Protein AF-A0A7V7E004-F1 (afdb_monomer)

Mean predicted aligned error: 13.33 Å

Solvent-accessible surface area (backbone atoms only — not comparable to full-atom values): 11738 Å² total; per-residue (Å²): 109,66,67,60,56,48,24,49,74,71,74,55,59,67,42,62,44,82,39,52,41,82,40,89,99,55,73,49,26,60,65,50,49,38,54,48,33,74,76,43,78,74,42,31,36,34,41,35,36,60,94,80,76,77,63,69,71,62,51,38,74,69,39,67,60,48,95,44,54,47,79,46,57,57,91,68,59,73,67,56,59,53,51,49,52,50,54,43,33,53,49,38,51,51,53,51,53,51,50,52,52,49,56,52,49,53,52,51,51,52,54,51,50,52,53,50,49,56,52,49,53,52,50,53,52,53,51,51,53,51,53,52,52,51,54,52,49,53,55,49,51,54,52,52,50,53,53,49,55,53,51,52,52,51,51,52,51,50,53,53,50,53,51,50,54,53,51,54,51,50,53,51,52,52,52,50,52,49,46,40,60,72,57,47,43,56,52,52,54,52,51,71,74,40,93,71,54,76,74,58,50,60,59,49,55,61,68,77,75,115

Foldseek 3Di:
DVVQLVCVVVVNHALEEEFEQDDPPDDGRLVVLLVSCVNPVLHQYEYEYEPPDDDLVVSCVRHPDSVSYHYDYPPDDPVVVVVCCVVSSVVSVVVVVVVVVVVVVVVVCVVVVVVVVVVVVVVVVVVVVVVVVVVVVVVVVVVVVVVVVVVVVVVVVVVVVVVVVVVVVVVVVVVVVCCCVPPVVVVVVVVVPDPDDPVRVVVVVVVVPD

Secondary structure (DSSP, 8-state):
-HHHHHHHHTT---SEEEEES--TTS--HHHHHHHHHHH-SS-EEEEEE-TTS--HHHHHHHSS-GGGEEEEESS--HHHHHHHHHHHHHHHHHHHHHHHHHHHHHHHHHHHHHHHHHHHHHHHHHHHHHHHHHHHHHHHHHHHHHHHHHHHHHHHHHHHHHHHHHHHHHHHHHHHHHHIIIIIHHHHHHHHTS---HHHHHHHHHHS--

Sequence (210 aa):
MEAVKKSKADKNPFAVAFMDVMMPPGPDGILTAERIRAIDPNVEIVIITAYSDVDPRDIAKRVHPAHKLLYIRKPFHPLEIYQFAIALGSKWIMENQLRQSHEQLEKRVEERTAELRETNERLRIEITERIQAEAALLAREEELKRTNDDLEETNSTLRVLLKKFQEEKKEIEERILTNVKESVQPLIDRLKNSRLTADQRDQFLFLETS

Radius of gyration: 59.16 Å; Cα contacts (8 Å, |Δi|>4): 126; chains: 1; bounding box: 83×36×164 Å

Structure (mmCIF, N/CA/C/O backbone):
data_AF-A0A7V7E004-F1
#
_entry.id   AF-A0A7V7E004-F1
#
loop_
_atom_site.group_PDB
_atom_site.id
_atom_site.type_symbol
_atom_site.label_atom_id
_atom_site.label_alt_id
_atom_site.label_comp_id
_atom_site.label_asym_id
_atom_site.label_entity_id
_atom_site.label_seq_id
_atom_site.pdbx_PDB_ins_code
_atom_site.Cartn_x
_atom_site.Cartn_y
_atom_site.Cartn_z
_atom_site.occupancy
_atom_site.B_iso_or_equiv
_atom_site.auth_seq_id
_atom_site.auth_comp_id
_atom_site.auth_asym_id
_atom_site.auth_atom_id
_atom_site.pdbx_PDB_model_num
ATOM 1 N N . MET A 1 1 ? 24.760 -8.056 -26.079 1.00 75.88 1 MET A N 1
ATOM 2 C CA . MET A 1 1 ? 23.690 -8.641 -25.230 1.00 75.88 1 MET A CA 1
ATOM 3 C C . MET A 1 1 ? 24.150 -8.919 -23.808 1.00 75.88 1 MET A C 1
ATOM 5 O O . MET A 1 1 ? 23.412 -8.594 -22.889 1.00 75.88 1 MET A O 1
ATOM 9 N N . GLU A 1 2 ? 25.343 -9.486 -23.603 1.00 82.06 2 GLU A N 1
ATOM 10 C CA . GLU A 1 2 ? 25.880 -9.733 -22.253 1.00 82.06 2 GLU A CA 1
ATOM 11 C C . GLU A 1 2 ? 25.956 -8.469 -21.398 1.00 82.06 2 GLU A C 1
ATOM 13 O O . GLU A 1 2 ? 25.558 -8.507 -20.240 1.00 82.06 2 GLU A O 1
ATOM 18 N N . ALA A 1 3 ? 26.341 -7.333 -21.990 1.00 84.38 3 ALA A N 1
ATOM 19 C CA . ALA A 1 3 ? 26.341 -6.046 -21.300 1.00 84.38 3 ALA A CA 1
ATOM 20 C C . ALA A 1 3 ? 24.968 -5.691 -20.700 1.00 84.38 3 ALA A C 1
ATOM 22 O O . ALA A 1 3 ? 24.909 -5.309 -19.541 1.00 84.38 3 ALA A O 1
ATOM 23 N N . VAL A 1 4 ? 23.868 -5.875 -21.446 1.00 87.50 4 VAL A N 1
ATOM 24 C CA . VAL A 1 4 ? 22.499 -5.575 -20.971 1.00 87.50 4 VAL A CA 1
ATOM 25 C C . VAL A 1 4 ? 22.058 -6.553 -19.878 1.00 87.50 4 VAL A C 1
ATOM 27 O O . VAL A 1 4 ? 21.428 -6.163 -18.899 1.00 87.50 4 VAL A O 1
ATOM 30 N N . LYS A 1 5 ? 22.410 -7.839 -20.011 1.00 87.75 5 LYS A N 1
ATOM 31 C CA . LYS A 1 5 ? 22.123 -8.830 -18.962 1.00 87.75 5 LYS A CA 1
ATOM 32 C C . LYS A 1 5 ? 22.857 -8.484 -17.669 1.00 87.75 5 LYS A C 1
ATOM 34 O O . LYS A 1 5 ? 22.247 -8.492 -16.604 1.00 87.75 5 LYS A O 1
ATOM 39 N N . LYS A 1 6 ? 24.145 -8.155 -17.780 1.00 90.31 6 LYS A N 1
ATOM 40 C CA . LYS A 1 6 ? 24.994 -7.777 -16.652 1.00 90.31 6 LYS A CA 1
ATOM 41 C C . LYS A 1 6 ? 24.502 -6.489 -15.995 1.00 90.31 6 LYS A C 1
ATOM 43 O O . LYS A 1 6 ? 24.290 -6.473 -14.794 1.00 90.31 6 LYS A O 1
ATOM 48 N N . SER A 1 7 ? 24.215 -5.454 -16.782 1.00 90.44 7 SER A N 1
ATOM 49 C CA . SER A 1 7 ? 23.728 -4.167 -16.274 1.00 90.44 7 SER A CA 1
ATOM 50 C C . SER A 1 7 ? 22.417 -4.319 -15.493 1.00 90.44 7 SER A C 1
ATOM 52 O O . SER A 1 7 ? 22.239 -3.710 -14.441 1.00 90.44 7 SER A O 1
ATOM 54 N N . LYS A 1 8 ? 21.508 -5.184 -15.964 1.00 87.50 8 LYS A N 1
ATOM 55 C CA . LYS A 1 8 ? 20.260 -5.495 -15.260 1.00 87.50 8 LYS A CA 1
ATOM 56 C C . LYS A 1 8 ? 20.503 -6.271 -13.961 1.00 87.50 8 LYS A C 1
ATOM 58 O O . LYS A 1 8 ? 19.868 -5.965 -12.955 1.00 87.50 8 LYS A O 1
ATOM 63 N N . ALA A 1 9 ? 21.412 -7.248 -13.975 1.00 88.69 9 ALA A N 1
ATOM 64 C CA . ALA A 1 9 ? 21.787 -8.005 -12.779 1.00 88.69 9 ALA A CA 1
ATOM 65 C C . ALA A 1 9 ? 22.429 -7.102 -11.710 1.00 88.69 9 ALA A C 1
ATOM 67 O O . ALA A 1 9 ? 22.071 -7.182 -10.538 1.00 88.69 9 ALA A O 1
ATOM 68 N N . ASP A 1 10 ? 23.279 -6.170 -12.140 1.00 92.25 10 ASP A N 1
ATOM 69 C CA . ASP A 1 10 ? 23.982 -5.211 -11.284 1.00 92.25 10 ASP A CA 1
ATOM 70 C C . ASP A 1 10 ? 23.081 -4.043 -10.820 1.00 92.25 10 ASP A C 1
ATOM 72 O O . ASP A 1 10 ? 23.560 -3.091 -10.207 1.00 92.25 10 ASP A O 1
ATOM 76 N N . LYS A 1 11 ? 21.768 -4.086 -11.112 1.00 87.62 11 LYS A N 1
ATOM 77 C CA . LYS A 1 11 ? 20.786 -3.013 -10.845 1.00 87.62 11 LYS A CA 1
ATOM 78 C C . LYS A 1 11 ? 21.182 -1.642 -11.410 1.00 87.62 11 LYS A C 1
ATOM 80 O O . LYS A 1 11 ? 20.733 -0.611 -10.916 1.00 87.62 11 LYS A O 1
ATOM 85 N N . ASN A 1 12 ? 21.967 -1.632 -12.481 1.00 90.25 12 ASN A N 1
ATOM 86 C CA . ASN A 1 12 ? 22.363 -0.434 -13.208 1.00 90.25 12 ASN A CA 1
ATOM 87 C C . ASN A 1 12 ? 22.010 -0.576 -14.700 1.00 90.25 12 ASN A C 1
ATOM 89 O O . ASN A 1 12 ? 22.908 -0.659 -15.538 1.00 90.25 12 ASN A O 1
ATOM 93 N N . PRO A 1 13 ? 20.716 -0.712 -15.045 1.00 92.00 13 PRO A N 1
ATOM 94 C CA . PRO A 1 13 ? 20.276 -0.923 -16.422 1.00 92.00 13 PRO A CA 1
ATOM 95 C C . PRO A 1 13 ? 20.598 0.275 -17.324 1.00 92.00 13 PRO A C 1
ATOM 97 O O . PRO A 1 13 ? 20.672 1.419 -16.879 1.00 92.00 13 PRO A O 1
ATOM 100 N N . PHE A 1 14 ? 20.751 0.013 -18.622 1.00 94.00 14 PHE A N 1
ATOM 101 C CA . PHE A 1 14 ? 20.941 1.079 -19.601 1.00 94.00 14 PHE A CA 1
ATOM 102 C C . PHE A 1 14 ? 19.634 1.840 -19.830 1.00 94.00 14 PHE A C 1
ATOM 104 O O . PHE A 1 14 ? 18.596 1.238 -20.096 1.00 94.00 14 PHE A O 1
ATOM 111 N N . ALA A 1 15 ? 19.707 3.171 -19.797 1.00 95.19 15 ALA A N 1
ATOM 112 C CA . ALA A 1 15 ? 18.559 4.023 -20.089 1.00 95.19 15 ALA A CA 1
ATOM 113 C C . ALA A 1 15 ? 18.209 4.038 -21.587 1.00 95.19 15 ALA A C 1
ATOM 115 O O . ALA A 1 15 ? 17.039 3.946 -21.954 1.00 95.19 15 ALA A O 1
ATOM 116 N N . VAL A 1 16 ? 19.228 4.129 -22.452 1.00 96.31 16 VAL A N 1
ATOM 117 C CA . VAL A 1 16 ? 19.073 4.291 -23.906 1.00 96.31 16 VAL A CA 1
ATOM 118 C C . VAL A 1 16 ? 20.078 3.414 -24.654 1.00 96.31 16 VAL A C 1
ATOM 120 O O . VAL A 1 16 ? 21.242 3.336 -24.260 1.00 96.31 16 VAL A O 1
ATOM 123 N N . ALA A 1 17 ? 19.652 2.791 -25.752 1.00 94.81 17 ALA A N 1
ATOM 124 C CA . ALA A 1 17 ? 20.496 2.023 -26.663 1.00 94.81 17 ALA A CA 1
ATOM 125 C C . ALA A 1 17 ? 20.371 2.553 -28.099 1.00 94.81 17 ALA A C 1
ATOM 127 O O . ALA A 1 17 ? 19.288 2.537 -28.679 1.00 94.81 17 ALA A O 1
ATOM 128 N N . PHE A 1 18 ? 21.489 2.985 -28.683 1.00 93.44 18 PHE A N 1
ATOM 129 C CA . PHE A 1 18 ? 21.581 3.362 -30.095 1.00 93.44 18 PHE A CA 1
ATOM 130 C C . PHE A 1 18 ? 22.068 2.169 -30.912 1.00 93.44 18 PHE A C 1
ATOM 132 O O . PHE A 1 18 ? 23.064 1.540 -30.552 1.00 93.44 18 PHE A O 1
ATOM 139 N N . MET A 1 19 ? 21.363 1.842 -31.991 1.00 89.44 19 MET A N 1
ATOM 140 C CA . MET A 1 19 ? 21.570 0.597 -32.723 1.00 89.44 19 MET A CA 1
ATOM 141 C C . MET A 1 19 ? 21.493 0.806 -34.226 1.00 89.44 19 MET A C 1
ATOM 143 O O . MET A 1 19 ? 20.482 1.276 -34.728 1.00 89.44 19 MET A O 1
ATOM 147 N N . ASP A 1 20 ? 22.532 0.412 -34.951 1.00 88.56 20 ASP A N 1
ATOM 148 C CA . ASP A 1 20 ? 22.525 0.400 -36.415 1.00 88.56 20 ASP A CA 1
ATOM 149 C C . ASP A 1 20 ? 21.719 -0.791 -36.952 1.00 88.56 20 ASP A C 1
ATOM 151 O O . ASP A 1 20 ? 21.810 -1.880 -36.386 1.00 88.56 20 ASP A O 1
ATOM 155 N N . VAL A 1 21 ? 20.950 -0.610 -38.032 1.00 81.50 21 VAL A N 1
ATOM 156 C CA . VAL A 1 21 ? 20.178 -1.706 -38.656 1.00 81.50 21 VAL A CA 1
ATOM 157 C C . VAL A 1 21 ? 21.101 -2.713 -39.335 1.00 81.50 21 VAL A C 1
ATOM 159 O O . VAL A 1 21 ? 20.988 -3.912 -39.088 1.00 81.50 21 VAL A O 1
ATOM 162 N N . MET A 1 22 ? 22.037 -2.242 -40.162 1.00 76.38 22 MET A N 1
ATOM 163 C CA . MET A 1 22 ? 22.977 -3.111 -40.870 1.00 76.38 22 MET A CA 1
ATOM 164 C C . MET A 1 22 ? 24.347 -3.097 -40.195 1.00 76.38 22 MET A C 1
ATOM 166 O O . MET A 1 22 ? 25.058 -2.098 -40.238 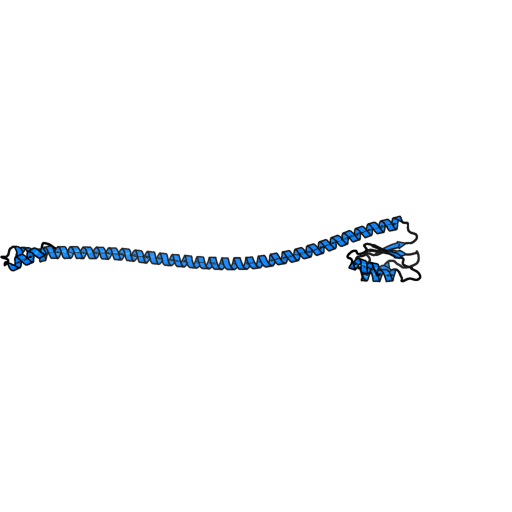1.00 76.38 22 MET A O 1
ATOM 170 N N . MET A 1 23 ? 24.748 -4.237 -39.629 1.00 73.31 23 MET A N 1
ATOM 171 C CA . MET A 1 23 ? 26.082 -4.450 -39.060 1.00 73.31 23 MET A CA 1
ATOM 172 C C . MET A 1 23 ? 26.763 -5.647 -39.746 1.00 73.31 23 MET A C 1
ATOM 174 O O . MET A 1 23 ? 26.595 -6.760 -39.268 1.00 73.31 23 MET A O 1
ATOM 178 N N . PRO A 1 24 ? 27.512 -5.498 -40.856 1.00 63.12 24 PRO A N 1
ATOM 179 C CA . PRO A 1 24 ? 28.293 -6.599 -41.442 1.00 63.12 24 PRO A CA 1
ATOM 180 C C . PRO A 1 24 ? 29.667 -6.764 -40.748 1.00 63.12 24 PRO A C 1
ATOM 182 O O . PRO A 1 24 ? 30.310 -5.743 -40.501 1.00 63.12 24 PRO A O 1
ATOM 185 N N . PRO A 1 25 ? 30.196 -7.985 -40.487 1.00 59.19 25 PRO A N 1
ATOM 186 C CA . PRO A 1 25 ? 29.582 -9.315 -40.523 1.00 59.19 25 PRO A CA 1
ATOM 187 C C . PRO A 1 25 ? 28.983 -9.644 -39.143 1.00 59.19 25 PRO A C 1
ATOM 189 O O . PRO A 1 25 ? 29.610 -10.274 -38.295 1.00 59.19 25 PRO A O 1
ATOM 192 N N . GLY A 1 26 ? 27.782 -9.158 -38.872 1.00 60.66 26 GLY A N 1
ATOM 193 C CA . GLY A 1 26 ? 27.177 -9.180 -37.547 1.00 60.66 26 GLY A CA 1
ATOM 194 C C . GLY A 1 26 ? 25.662 -9.375 -37.602 1.00 60.66 26 GLY A C 1
ATOM 195 O O . GLY A 1 26 ? 25.058 -9.367 -38.676 1.00 60.66 26 GLY A O 1
ATOM 196 N N . PRO A 1 27 ? 25.039 -9.627 -36.439 1.00 61.91 27 PRO A N 1
ATOM 197 C CA . PRO A 1 27 ? 23.600 -9.822 -36.344 1.00 61.91 27 PRO A CA 1
ATOM 198 C C . PRO A 1 27 ? 22.846 -8.543 -36.723 1.00 61.91 27 PRO A C 1
ATOM 200 O O . PRO A 1 27 ? 23.271 -7.444 -36.383 1.00 61.91 27 PRO A O 1
ATOM 203 N N . ASP A 1 28 ? 21.695 -8.707 -37.374 1.00 81.88 28 ASP A N 1
ATOM 204 C CA . ASP A 1 28 ? 20.760 -7.624 -37.696 1.00 81.88 28 ASP A CA 1
ATOM 205 C C . ASP A 1 28 ? 20.431 -6.790 -36.438 1.00 81.88 28 ASP A C 1
ATOM 207 O O . ASP A 1 28 ? 20.136 -7.331 -35.358 1.00 81.88 28 ASP A O 1
ATOM 211 N N . GLY A 1 29 ? 20.502 -5.463 -36.567 1.00 83.56 29 GLY A N 1
ATOM 212 C CA . GLY A 1 29 ? 20.178 -4.522 -35.500 1.00 83.56 29 GLY A CA 1
ATOM 213 C C . GLY A 1 29 ? 18.760 -4.699 -34.971 1.00 83.56 29 GLY A C 1
ATOM 214 O O . GLY A 1 29 ? 18.535 -4.588 -33.765 1.00 83.56 29 GLY A O 1
ATOM 215 N N . ILE A 1 30 ? 17.814 -5.077 -35.835 1.00 86.56 30 ILE A N 1
ATOM 216 C CA . ILE A 1 30 ? 16.418 -5.306 -35.443 1.00 86.56 30 ILE A CA 1
ATOM 217 C C . ILE A 1 30 ? 16.308 -6.548 -34.553 1.00 86.56 30 ILE A C 1
ATOM 219 O O . ILE A 1 30 ? 15.739 -6.479 -33.464 1.00 86.56 30 ILE A O 1
ATOM 223 N N . LEU A 1 31 ? 16.921 -7.666 -34.957 1.00 88.06 31 LEU A N 1
ATOM 224 C CA . LEU A 1 31 ? 16.962 -8.889 -34.144 1.00 88.06 31 LEU A CA 1
ATOM 225 C C . LEU A 1 31 ? 17.645 -8.641 -32.792 1.00 88.06 31 LEU A C 1
ATOM 227 O O . LEU A 1 31 ? 17.257 -9.187 -31.757 1.00 88.06 31 LEU A O 1
ATOM 231 N N . THR A 1 32 ? 18.683 -7.809 -32.788 1.00 90.12 32 THR A N 1
ATOM 232 C CA . THR A 1 32 ? 19.376 -7.447 -31.553 1.00 90.12 32 THR A CA 1
ATOM 233 C C . THR A 1 32 ? 18.472 -6.604 -30.645 1.00 90.12 32 THR A C 1
ATOM 235 O O . THR A 1 32 ? 18.447 -6.851 -29.439 1.00 90.12 32 THR A O 1
ATOM 238 N N . ALA A 1 33 ? 17.684 -5.679 -31.201 1.00 91.12 33 ALA A N 1
ATOM 239 C CA . ALA A 1 33 ? 16.726 -4.868 -30.453 1.00 91.12 33 ALA A CA 1
ATOM 240 C C . ALA A 1 33 ? 15.608 -5.724 -29.834 1.00 91.12 33 ALA A C 1
ATOM 242 O O . ALA A 1 33 ? 15.285 -5.543 -28.660 1.00 91.12 33 ALA A O 1
ATOM 243 N N . GLU A 1 34 ? 15.083 -6.711 -30.571 1.00 92.00 34 GLU A N 1
ATOM 244 C CA . GLU A 1 34 ? 14.116 -7.692 -30.049 1.00 92.00 34 GLU A CA 1
ATOM 245 C C . GLU A 1 34 ? 14.674 -8.430 -28.825 1.00 92.00 34 GLU A C 1
ATOM 247 O O . GLU A 1 34 ? 14.027 -8.524 -27.780 1.00 92.00 34 GLU A O 1
ATOM 252 N N . ARG A 1 35 ? 15.914 -8.921 -28.920 1.00 92.06 35 ARG A N 1
ATOM 253 C CA . ARG A 1 35 ? 16.545 -9.667 -27.825 1.00 92.06 35 ARG A CA 1
ATOM 254 C C . ARG A 1 35 ? 16.864 -8.785 -26.622 1.00 92.06 35 ARG A C 1
ATOM 256 O O . ARG A 1 35 ? 16.693 -9.229 -25.489 1.00 92.06 35 ARG A O 1
ATOM 263 N N . ILE A 1 36 ? 17.328 -7.554 -26.847 1.00 93.06 36 ILE A N 1
ATOM 264 C CA . ILE A 1 36 ? 17.553 -6.578 -25.773 1.00 93.06 36 ILE A CA 1
ATOM 265 C C . ILE A 1 36 ? 16.241 -6.313 -25.039 1.00 93.06 36 ILE A C 1
ATOM 267 O O . ILE A 1 36 ? 16.225 -6.382 -23.816 1.00 93.06 36 ILE A O 1
ATOM 271 N N . ARG A 1 37 ? 15.144 -6.106 -25.770 1.00 91.88 37 ARG A N 1
ATOM 272 C CA . ARG A 1 37 ? 13.820 -5.858 -25.197 1.00 91.88 37 ARG A CA 1
ATOM 273 C C . ARG A 1 37 ? 13.289 -7.031 -24.373 1.00 91.88 37 ARG A C 1
ATOM 275 O O . ARG A 1 37 ? 12.692 -6.818 -23.323 1.00 91.88 37 ARG A O 1
ATOM 282 N N . ALA A 1 38 ? 13.531 -8.263 -24.820 1.00 92.38 38 ALA A N 1
ATOM 283 C CA . ALA A 1 38 ? 13.169 -9.460 -24.062 1.00 92.38 38 ALA A CA 1
ATOM 284 C C . ALA A 1 38 ? 13.930 -9.561 -22.725 1.00 92.38 38 ALA A C 1
ATOM 286 O O . ALA A 1 38 ? 13.414 -10.102 -21.749 1.00 92.38 38 ALA A O 1
ATOM 287 N N . ILE A 1 39 ? 15.157 -9.034 -22.668 1.00 92.69 39 ILE A N 1
ATOM 288 C CA . ILE A 1 39 ? 15.965 -8.986 -21.444 1.00 92.69 39 ILE A CA 1
ATOM 289 C C . ILE A 1 39 ? 15.544 -7.803 -20.570 1.00 92.69 39 ILE A C 1
ATOM 291 O O . ILE A 1 39 ? 15.336 -7.973 -19.369 1.00 92.69 39 ILE A O 1
ATOM 295 N N . ASP A 1 40 ? 15.431 -6.612 -21.146 1.00 93.25 40 ASP A N 1
ATOM 296 C CA . ASP A 1 40 ? 15.052 -5.378 -20.470 1.00 93.25 40 ASP A CA 1
ATOM 297 C C . ASP A 1 40 ? 13.895 -4.696 -21.219 1.00 93.25 40 ASP A C 1
ATOM 299 O O . ASP A 1 40 ? 14.108 -4.068 -22.259 1.00 93.25 40 ASP A O 1
ATOM 303 N N . PRO A 1 41 ? 12.657 -4.781 -20.700 1.00 92.19 41 PRO A N 1
ATOM 304 C CA . PRO A 1 41 ? 11.509 -4.167 -21.349 1.00 92.19 41 PRO A CA 1
ATOM 305 C C . PRO A 1 41 ? 11.518 -2.635 -21.266 1.00 92.19 41 PRO A C 1
ATOM 307 O O . PRO A 1 41 ? 10.757 -1.999 -21.994 1.00 92.19 41 PRO A O 1
ATOM 310 N N . ASN A 1 42 ? 12.358 -2.021 -20.426 1.00 93.38 42 ASN A N 1
ATOM 311 C CA . ASN A 1 42 ? 12.269 -0.597 -20.104 1.00 93.38 42 ASN A CA 1
ATOM 312 C C . ASN A 1 42 ? 13.239 0.296 -20.881 1.00 93.38 42 ASN A C 1
ATOM 314 O O . ASN A 1 42 ? 12.961 1.490 -20.982 1.00 93.38 42 ASN A O 1
ATOM 318 N N . VAL A 1 43 ? 14.323 -0.250 -21.439 1.00 94.62 43 VAL A N 1
ATOM 319 C CA . VAL A 1 43 ? 15.338 0.524 -22.180 1.00 94.62 43 VAL A CA 1
ATOM 320 C C . VAL A 1 43 ? 14.733 1.274 -23.375 1.00 94.62 43 VAL A C 1
ATOM 322 O O . VAL A 1 43 ? 13.934 0.725 -24.132 1.00 94.62 43 VAL A O 1
ATOM 325 N N . GLU A 1 44 ? 15.092 2.534 -23.583 1.00 96.56 44 GLU A N 1
ATOM 326 C CA . GLU A 1 44 ? 14.705 3.258 -24.798 1.00 96.56 44 GLU A CA 1
ATOM 327 C C . GLU A 1 44 ? 15.624 2.831 -25.951 1.00 96.56 44 GLU A C 1
ATOM 329 O O . GLU A 1 44 ? 16.844 2.814 -25.800 1.00 96.56 44 GLU A O 1
ATOM 334 N N . ILE A 1 45 ? 15.064 2.455 -27.102 1.00 95.56 45 ILE A N 1
ATOM 335 C CA . ILE A 1 45 ? 15.861 1.994 -28.248 1.00 95.56 45 ILE A CA 1
ATOM 336 C C . ILE A 1 45 ? 15.753 3.012 -29.378 1.00 95.56 45 ILE A C 1
ATOM 338 O O . ILE A 1 45 ? 14.658 3.411 -29.771 1.00 95.56 45 ILE A O 1
ATOM 342 N N . VAL A 1 46 ? 16.903 3.398 -29.921 1.00 94.50 46 VAL A N 1
ATOM 343 C CA . VAL A 1 46 ? 17.017 4.254 -31.097 1.00 94.50 46 VAL A CA 1
ATOM 344 C C . VAL A 1 46 ? 17.642 3.455 -32.227 1.00 94.50 46 VAL A C 1
ATOM 346 O O . VAL A 1 46 ? 18.806 3.063 -32.151 1.00 94.50 46 VAL A O 1
ATOM 349 N N . ILE A 1 47 ? 16.869 3.225 -33.280 1.00 91.75 47 ILE A N 1
ATOM 350 C CA . ILE A 1 47 ? 17.317 2.527 -34.479 1.00 91.75 47 ILE A CA 1
ATOM 351 C C . ILE A 1 47 ? 17.890 3.541 -35.469 1.00 91.75 47 ILE A C 1
ATOM 353 O O . ILE A 1 47 ? 17.236 4.511 -35.843 1.00 91.75 47 ILE A O 1
ATOM 357 N N . ILE A 1 48 ? 19.110 3.300 -35.920 1.00 90.19 48 ILE A N 1
ATOM 358 C CA . ILE A 1 48 ? 19.825 4.111 -36.893 1.00 90.19 48 ILE A CA 1
ATOM 359 C C . ILE A 1 48 ? 19.762 3.379 -38.239 1.00 90.19 48 ILE A C 1
ATOM 361 O O . ILE A 1 48 ? 20.276 2.269 -38.360 1.00 90.19 48 ILE A O 1
ATOM 365 N N . THR A 1 49 ? 19.128 3.979 -39.248 1.00 86.19 49 THR A N 1
ATOM 366 C CA . THR A 1 49 ? 18.895 3.356 -40.569 1.00 86.19 49 THR A CA 1
ATOM 367 C C . THR A 1 49 ? 19.573 4.143 -41.694 1.00 86.19 49 THR A C 1
ATOM 369 O O . THR A 1 49 ? 19.739 5.363 -41.585 1.00 86.19 49 THR A O 1
ATOM 372 N N . ALA A 1 50 ? 19.919 3.493 -42.812 1.00 82.00 50 ALA A N 1
ATOM 373 C CA . ALA A 1 50 ? 20.174 4.203 -44.068 1.00 82.00 50 ALA A CA 1
ATOM 374 C C . ALA A 1 50 ? 18.854 4.463 -44.827 1.00 82.00 50 ALA A C 1
ATOM 376 O O . ALA A 1 50 ? 17.764 4.136 -44.347 1.00 82.00 50 ALA A O 1
ATOM 377 N N . TYR A 1 51 ? 18.941 5.109 -45.995 1.00 57.03 51 TYR A N 1
ATOM 378 C CA . TYR A 1 51 ? 17.787 5.601 -46.766 1.00 57.03 51 TYR A CA 1
ATOM 379 C C . TYR A 1 51 ? 16.877 4.481 -47.321 1.00 57.03 51 TYR A C 1
ATOM 381 O O . TYR A 1 51 ? 15.738 4.751 -47.689 1.00 57.03 51 TYR A O 1
ATOM 389 N N . SER A 1 52 ? 17.356 3.234 -47.367 1.00 62.56 52 SER A N 1
ATOM 390 C CA . SER A 1 52 ? 16.754 2.125 -48.123 1.00 62.56 52 SER A CA 1
ATOM 391 C C . SER A 1 52 ? 16.237 0.946 -47.295 1.00 62.56 52 SER A C 1
ATOM 393 O O . SER A 1 52 ? 15.689 0.015 -47.879 1.00 62.56 52 SER A O 1
ATOM 395 N N . ASP A 1 53 ? 16.426 0.931 -45.973 1.00 64.94 53 ASP A N 1
ATOM 396 C CA . ASP A 1 53 ? 16.582 -0.373 -45.316 1.00 64.94 53 ASP A CA 1
ATOM 397 C C . ASP A 1 53 ? 15.275 -1.003 -44.809 1.00 64.94 53 ASP A C 1
ATOM 399 O O . ASP A 1 53 ? 15.055 -2.172 -45.103 1.00 64.94 53 ASP A O 1
ATOM 403 N N . VAL A 1 54 ? 14.387 -0.296 -44.087 1.00 70.62 54 VAL A N 1
ATOM 404 C CA . VAL A 1 54 ? 13.119 -0.867 -43.561 1.00 70.62 54 VAL A CA 1
ATOM 405 C C . VAL A 1 54 ? 12.114 0.242 -43.183 1.00 70.62 54 VAL A C 1
ATOM 407 O O . VAL A 1 54 ? 12.518 1.310 -42.718 1.00 70.62 54 VAL A O 1
ATOM 410 N N . ASP A 1 55 ? 10.802 -0.004 -43.322 1.00 82.25 55 ASP A N 1
ATOM 411 C CA . ASP A 1 55 ? 9.747 0.876 -42.787 1.00 82.25 55 ASP A CA 1
ATOM 412 C C . ASP A 1 55 ? 9.698 0.799 -41.239 1.00 82.25 55 ASP A C 1
ATOM 414 O O . ASP A 1 55 ? 9.511 -0.290 -40.682 1.00 82.25 55 ASP A O 1
ATOM 418 N N . PRO A 1 56 ? 9.802 1.931 -40.511 1.00 82.06 56 PRO A N 1
ATOM 419 C CA . PRO A 1 56 ? 9.658 1.983 -39.052 1.00 82.06 56 PRO A CA 1
ATOM 420 C C . PRO A 1 56 ? 8.410 1.276 -38.502 1.00 82.06 56 PRO A C 1
ATOM 422 O O . PRO A 1 56 ? 8.424 0.746 -37.390 1.00 82.06 56 PRO A O 1
ATOM 425 N N . ARG A 1 57 ? 7.315 1.237 -39.268 1.00 84.62 57 ARG A N 1
ATOM 426 C CA . ARG A 1 57 ? 6.075 0.560 -38.867 1.00 84.62 57 ARG A CA 1
ATOM 427 C C . ARG A 1 57 ? 6.244 -0.950 -38.773 1.00 84.62 57 ARG A C 1
ATOM 429 O O . ARG A 1 57 ? 5.626 -1.568 -37.911 1.00 84.62 57 ARG A O 1
ATOM 436 N N . ASP A 1 58 ? 7.077 -1.546 -39.619 1.00 85.56 58 ASP A N 1
ATOM 437 C CA . ASP A 1 58 ? 7.317 -2.989 -39.600 1.00 85.56 58 ASP A CA 1
ATOM 438 C C . ASP A 1 58 ? 8.262 -3.387 -38.468 1.00 85.56 58 ASP A C 1
ATOM 440 O O . ASP A 1 58 ? 8.057 -4.415 -37.821 1.00 85.56 58 ASP A O 1
ATOM 444 N N . ILE A 1 59 ? 9.226 -2.526 -38.139 1.00 84.88 59 ILE A N 1
ATOM 445 C CA . ILE A 1 59 ? 10.081 -2.713 -36.962 1.00 84.88 59 ILE A CA 1
ATOM 446 C C . ILE A 1 59 ? 9.249 -2.590 -35.677 1.00 84.88 59 ILE A C 1
ATOM 448 O O . ILE A 1 59 ? 9.365 -3.431 -34.788 1.00 84.88 59 ILE A O 1
ATOM 452 N N . ALA A 1 60 ? 8.349 -1.606 -35.589 1.00 88.31 60 ALA A N 1
ATOM 453 C CA . ALA A 1 60 ? 7.507 -1.392 -34.410 1.00 88.31 60 ALA A CA 1
ATOM 454 C C . ALA A 1 60 ? 6.537 -2.552 -34.109 1.00 88.31 60 ALA A C 1
ATOM 456 O O . ALA A 1 60 ? 6.146 -2.719 -32.954 1.00 88.31 60 ALA A O 1
ATOM 457 N N . LYS A 1 61 ? 6.158 -3.357 -35.115 1.00 89.12 61 LYS A N 1
ATOM 458 C CA . LYS A 1 61 ? 5.371 -4.597 -34.928 1.00 89.12 61 LYS A CA 1
ATOM 459 C C . LYS A 1 61 ? 6.188 -5.723 -34.295 1.00 89.12 61 LYS A C 1
ATOM 461 O O . LYS A 1 61 ? 5.626 -6.606 -33.661 1.00 89.12 61 LYS A O 1
ATOM 466 N N . ARG A 1 62 ? 7.502 -5.716 -34.510 1.00 88.94 62 ARG A N 1
ATOM 467 C CA . ARG A 1 62 ? 8.425 -6.750 -34.033 1.00 88.94 62 ARG A CA 1
ATOM 468 C C . ARG A 1 62 ? 9.016 -6.403 -32.669 1.00 88.94 62 ARG A C 1
ATOM 470 O O . ARG A 1 62 ? 9.125 -7.258 -31.797 1.00 88.94 62 ARG A O 1
ATOM 477 N N . VAL A 1 63 ? 9.362 -5.132 -32.470 1.00 90.44 63 VAL A N 1
ATOM 478 C CA . VAL A 1 63 ? 9.967 -4.615 -31.239 1.00 90.44 63 VAL A CA 1
ATOM 479 C C . VAL A 1 63 ? 8.944 -3.762 -30.490 1.00 90.44 63 VAL A C 1
ATOM 481 O O . VAL A 1 63 ? 8.754 -2.582 -30.780 1.00 90.44 63 VAL A O 1
ATOM 484 N N . HIS A 1 64 ? 8.289 -4.361 -29.497 1.00 89.19 64 HIS A N 1
ATOM 485 C CA . HIS A 1 64 ? 7.328 -3.678 -28.630 1.00 89.19 64 HIS A CA 1
ATOM 486 C C . HIS A 1 64 ? 7.936 -3.236 -27.289 1.00 89.19 64 HIS A C 1
ATOM 488 O O . HIS A 1 64 ? 8.818 -3.911 -26.773 1.00 89.19 64 HIS A O 1
ATOM 494 N N . PRO A 1 65 ? 7.447 -2.145 -26.677 1.00 91.69 65 PRO A N 1
ATOM 495 C CA . PRO A 1 65 ? 6.362 -1.301 -27.166 1.00 91.69 65 PRO A CA 1
ATOM 496 C C . PRO A 1 65 ? 6.856 -0.208 -28.127 1.00 91.69 65 PRO A C 1
ATOM 498 O O . PRO A 1 65 ? 7.949 0.333 -27.973 1.00 91.69 65 PRO A O 1
ATOM 501 N N . ALA A 1 66 ? 6.009 0.167 -29.090 1.00 90.12 66 ALA A N 1
ATOM 502 C CA . ALA A 1 66 ? 6.364 1.131 -30.137 1.00 90.12 66 ALA A CA 1
ATOM 503 C C . ALA A 1 66 ? 6.740 2.526 -29.597 1.00 90.12 66 ALA A C 1
ATOM 505 O O . ALA A 1 66 ? 7.586 3.200 -30.168 1.00 90.12 66 ALA A O 1
ATOM 506 N N . HIS A 1 67 ? 6.169 2.952 -28.465 1.00 91.38 67 HIS A N 1
ATOM 507 C CA . HIS A 1 67 ? 6.461 4.258 -27.855 1.00 91.38 67 HIS A CA 1
ATOM 508 C C . HIS A 1 67 ? 7.844 4.342 -27.174 1.00 91.38 67 HIS A C 1
ATOM 510 O O . HIS A 1 67 ? 8.219 5.414 -26.694 1.00 91.38 67 HIS A O 1
ATOM 516 N N . LYS A 1 68 ? 8.589 3.230 -27.098 1.00 94.12 68 LYS A N 1
ATOM 517 C CA . LYS A 1 68 ? 9.980 3.161 -26.602 1.00 94.12 68 LYS A CA 1
AT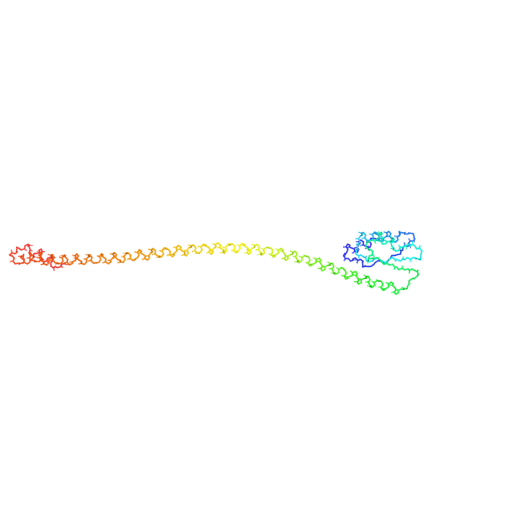OM 518 C C . LYS A 1 68 ? 10.994 2.932 -27.725 1.00 94.12 68 LYS A C 1
ATOM 520 O O . LYS A 1 68 ? 12.109 2.462 -27.479 1.00 94.12 68 LYS A O 1
ATOM 525 N N . LEU A 1 69 ? 10.573 3.188 -28.962 1.00 93.31 69 LEU A N 1
ATOM 526 C CA . LEU A 1 69 ? 11.345 2.946 -30.167 1.00 93.31 69 LEU A CA 1
ATOM 527 C C . LEU A 1 69 ? 11.352 4.205 -31.033 1.00 93.31 69 LEU A C 1
ATOM 529 O O . LEU A 1 69 ? 10.309 4.630 -31.529 1.00 93.31 69 LEU A O 1
ATOM 533 N N . LEU A 1 70 ? 12.530 4.797 -31.205 1.00 92.75 70 LEU A N 1
ATOM 534 C CA . LEU A 1 70 ? 12.749 5.953 -32.073 1.00 92.75 70 LEU A CA 1
ATOM 535 C C . LEU A 1 70 ? 13.710 5.604 -33.206 1.00 92.75 70 LEU A C 1
ATOM 537 O O . LEU A 1 70 ? 14.411 4.595 -33.158 1.00 92.75 70 LEU A O 1
ATOM 541 N N . TYR A 1 71 ? 13.723 6.446 -34.236 1.00 90.31 71 TYR A N 1
ATOM 542 C CA . TYR A 1 71 ? 14.461 6.197 -35.468 1.00 90.31 71 TYR A CA 1
ATOM 543 C C . TYR A 1 71 ? 15.250 7.433 -35.878 1.00 90.31 71 TYR A C 1
ATOM 545 O O . TYR A 1 71 ? 14.724 8.544 -35.839 1.00 90.31 71 TYR A O 1
ATOM 553 N N . ILE A 1 72 ? 16.489 7.225 -36.311 1.00 90.88 72 ILE A N 1
ATOM 554 C CA . ILE A 1 72 ? 17.373 8.258 -36.854 1.00 90.88 72 ILE A CA 1
ATOM 555 C C . ILE A 1 72 ? 17.883 7.782 -38.209 1.00 90.88 72 ILE A C 1
ATOM 557 O O . ILE A 1 72 ? 18.271 6.624 -38.365 1.00 90.88 72 ILE A O 1
ATOM 561 N N . ARG A 1 73 ? 17.895 8.673 -39.201 1.00 88.75 73 ARG A N 1
ATOM 562 C CA . ARG A 1 73 ? 18.396 8.364 -40.545 1.00 88.75 73 ARG A CA 1
ATOM 563 C C . ARG A 1 73 ? 19.814 8.873 -40.739 1.00 88.75 73 ARG A C 1
ATOM 565 O O . ARG A 1 73 ? 20.170 9.937 -40.248 1.00 88.75 73 ARG A O 1
ATOM 572 N N . LYS A 1 74 ? 20.609 8.125 -41.500 1.00 88.62 74 LYS A N 1
ATOM 573 C CA . LYS A 1 74 ? 21.937 8.551 -41.956 1.00 88.62 74 LYS A CA 1
ATOM 574 C C . LYS A 1 74 ? 21.846 9.362 -43.263 1.00 88.62 74 LYS A C 1
ATOM 576 O O . LYS A 1 74 ? 21.050 8.992 -44.130 1.00 88.62 74 LYS A O 1
ATOM 581 N N . PRO A 1 75 ? 22.708 10.382 -43.455 1.00 91.56 75 PRO A N 1
ATOM 582 C CA . PRO A 1 75 ? 23.621 10.955 -42.459 1.00 91.56 75 PRO A CA 1
ATOM 583 C C . PRO A 1 75 ? 22.855 11.787 -41.414 1.00 91.56 75 PRO A C 1
ATOM 585 O O . PRO A 1 75 ? 21.916 12.492 -41.766 1.00 91.56 75 PRO A O 1
ATOM 588 N N . PHE A 1 76 ? 23.273 11.713 -40.149 1.00 89.94 76 PHE A N 1
ATOM 589 C CA . PHE A 1 76 ? 22.716 12.507 -39.045 1.00 89.94 76 PHE A CA 1
ATOM 590 C C . PHE A 1 76 ? 23.752 13.498 -38.518 1.00 89.94 76 PHE A C 1
ATOM 592 O O . PHE A 1 76 ? 24.962 13.263 -38.594 1.00 89.94 76 PHE A O 1
ATOM 599 N N . HIS A 1 77 ? 23.282 14.592 -37.931 1.00 94.69 77 HIS A N 1
ATOM 600 C CA . HIS A 1 77 ? 24.131 15.535 -37.223 1.00 94.69 77 HIS A CA 1
ATOM 601 C C . HIS A 1 77 ? 24.430 15.024 -35.797 1.00 94.69 77 HIS A C 1
ATOM 603 O O . HIS A 1 77 ? 23.522 14.530 -35.126 1.00 94.69 77 HIS A O 1
ATOM 609 N N . PRO A 1 78 ? 25.654 15.180 -35.251 1.00 93.62 78 PRO A N 1
ATOM 610 C CA . PRO A 1 78 ? 25.972 14.754 -33.878 1.00 93.62 78 PRO A CA 1
ATOM 611 C C . PRO A 1 78 ? 25.035 15.329 -32.802 1.00 93.62 78 PRO A C 1
ATOM 613 O O . PRO A 1 78 ? 24.743 14.670 -31.804 1.00 93.62 78 PRO A O 1
ATOM 616 N N . LEU A 1 79 ? 24.515 16.543 -33.028 1.00 95.75 79 LEU A N 1
ATOM 617 C CA . LEU A 1 79 ? 23.523 17.168 -32.143 1.00 95.75 79 LEU A CA 1
ATOM 618 C C . LEU A 1 79 ? 22.200 16.394 -32.074 1.00 95.75 79 LEU A C 1
ATOM 620 O O . LEU A 1 79 ? 21.523 16.476 -31.055 1.00 95.75 79 LEU A O 1
ATOM 624 N N . GLU A 1 80 ? 21.812 15.648 -33.111 1.00 94.06 80 GLU A N 1
ATOM 625 C CA . GLU A 1 80 ? 20.609 14.808 -33.066 1.00 94.06 80 GLU A CA 1
ATOM 626 C C . GLU A 1 80 ? 20.795 13.680 -32.049 1.00 94.06 80 GLU A C 1
ATOM 628 O O . GLU A 1 80 ? 19.977 13.530 -31.145 1.00 94.06 80 GLU A O 1
ATOM 633 N N . ILE A 1 81 ? 21.918 12.955 -32.119 1.00 94.88 81 ILE A N 1
ATOM 634 C CA . ILE A 1 81 ? 22.250 11.877 -31.172 1.00 94.88 81 ILE A CA 1
ATOM 635 C C . ILE A 1 81 ? 22.245 12.395 -29.733 1.00 94.88 81 ILE A C 1
ATOM 637 O O . ILE A 1 81 ? 21.663 11.767 -28.850 1.00 94.88 81 ILE A O 1
ATOM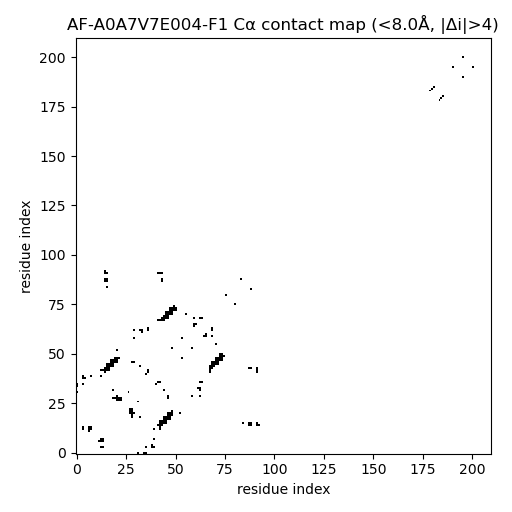 641 N N . TYR A 1 82 ? 22.856 13.559 -29.506 1.00 96.00 82 TYR A N 1
ATOM 642 C CA . TYR A 1 82 ? 22.906 14.173 -28.182 1.00 96.00 82 TYR A CA 1
ATOM 643 C C . TYR A 1 82 ? 21.507 14.515 -27.649 1.00 96.00 82 TYR A C 1
ATOM 645 O O . TYR A 1 82 ? 21.179 14.180 -26.511 1.00 96.00 82 TYR A O 1
ATOM 653 N N . GLN A 1 83 ? 20.655 15.117 -28.484 1.00 96.44 83 GLN A N 1
ATOM 654 C CA . GLN A 1 83 ? 19.278 15.449 -28.111 1.00 96.44 83 GLN A CA 1
ATOM 655 C C . GLN A 1 83 ? 18.455 14.197 -27.792 1.00 96.44 83 GLN A C 1
ATOM 657 O O . GLN A 1 83 ? 17.752 14.178 -26.782 1.00 96.44 83 GLN A O 1
ATOM 662 N N . PHE A 1 84 ? 18.585 13.130 -28.588 1.00 95.75 84 PHE A N 1
ATOM 663 C CA . PHE A 1 84 ? 17.919 11.860 -28.295 1.00 95.75 84 PHE A CA 1
ATOM 664 C C . PHE A 1 84 ? 18.418 11.239 -26.994 1.00 95.75 84 PHE A C 1
ATOM 666 O O . PHE A 1 84 ? 17.602 10.797 -26.189 1.00 95.75 84 PHE A O 1
ATOM 673 N N . ALA A 1 85 ? 19.732 11.228 -26.759 1.00 95.94 85 ALA A N 1
ATOM 674 C CA . ALA A 1 85 ? 20.309 10.654 -25.549 1.00 95.94 85 ALA A CA 1
ATOM 675 C C . ALA A 1 85 ? 19.797 11.367 -24.289 1.00 95.94 85 ALA A C 1
ATOM 677 O O . ALA A 1 85 ? 19.398 10.700 -23.336 1.00 95.94 85 ALA A O 1
ATOM 678 N N . ILE A 1 86 ? 19.744 12.705 -24.305 1.00 97.12 86 ILE A N 1
ATOM 679 C CA . ILE A 1 86 ? 19.190 13.489 -23.195 1.00 97.12 86 ILE A CA 1
ATOM 680 C C . ILE A 1 86 ? 17.701 13.211 -23.031 1.00 97.12 86 ILE A C 1
ATOM 682 O O . ILE A 1 86 ? 17.276 12.818 -21.948 1.00 97.12 86 ILE A O 1
ATOM 686 N N . ALA A 1 87 ? 16.906 13.399 -24.087 1.00 97.00 87 ALA A N 1
ATOM 687 C CA . ALA A 1 87 ? 15.453 13.314 -23.989 1.00 97.00 87 ALA A CA 1
ATOM 688 C C . ALA A 1 87 ? 14.996 11.923 -23.525 1.00 97.00 87 ALA A C 1
ATOM 690 O O . ALA A 1 87 ? 14.183 11.802 -22.608 1.00 97.00 87 ALA A O 1
ATOM 691 N N . LEU A 1 88 ? 15.559 10.868 -24.117 1.00 97.38 88 LEU A N 1
ATOM 692 C CA . LEU A 1 88 ? 15.237 9.488 -23.764 1.00 97.38 88 LEU A CA 1
ATOM 693 C C . LEU A 1 88 ? 15.809 9.088 -22.406 1.00 97.38 88 LEU A C 1
ATOM 695 O O . LEU A 1 88 ? 15.139 8.386 -21.655 1.00 97.38 88 LEU A O 1
ATOM 699 N N . GLY A 1 89 ? 17.008 9.562 -22.060 1.00 96.69 89 GLY A N 1
ATOM 700 C CA . GLY A 1 89 ? 17.592 9.337 -20.741 1.00 96.69 89 GLY A CA 1
ATOM 701 C C . GLY A 1 89 ? 16.729 9.944 -19.636 1.00 96.69 89 GLY A C 1
ATOM 702 O O . GLY A 1 89 ? 16.373 9.256 -18.681 1.00 96.69 89 GLY A O 1
ATOM 703 N N . SER A 1 90 ? 16.315 11.204 -19.794 1.00 97.12 90 SER A N 1
ATOM 704 C CA . SER A 1 90 ? 15.410 11.876 -18.858 1.00 97.12 90 SER A CA 1
ATOM 705 C C . SER A 1 90 ? 14.057 11.174 -18.766 1.00 97.12 90 SER A C 1
ATOM 707 O O . SER A 1 90 ? 13.587 10.923 -17.657 1.00 97.12 90 SER A O 1
ATOM 709 N N . LYS A 1 91 ? 13.459 10.795 -19.904 1.00 96.94 91 LYS A N 1
ATOM 710 C CA . LYS A 1 91 ? 12.207 10.024 -19.938 1.00 96.94 91 LYS A CA 1
ATOM 711 C C . LYS A 1 91 ? 12.339 8.713 -19.159 1.00 96.94 91 LYS A C 1
ATOM 713 O O . LYS A 1 91 ? 11.507 8.425 -18.304 1.00 96.94 91 LYS A O 1
ATOM 718 N N . TRP A 1 92 ? 13.403 7.952 -19.407 1.00 96.75 92 TRP A N 1
ATOM 719 C CA . TRP A 1 92 ? 13.657 6.686 -18.724 1.00 96.75 92 TRP A CA 1
ATOM 720 C C . TRP A 1 92 ? 13.792 6.865 -17.205 1.00 96.75 92 TRP A C 1
ATOM 722 O O . TRP A 1 92 ? 13.198 6.101 -16.443 1.00 96.75 92 TRP A O 1
ATOM 732 N N . ILE A 1 93 ? 14.518 7.898 -16.756 1.00 95.88 93 ILE A N 1
ATOM 733 C CA . ILE A 1 93 ? 14.671 8.212 -15.326 1.00 95.88 93 ILE A CA 1
ATOM 734 C C . ILE A 1 93 ? 13.307 8.514 -14.698 1.00 95.88 93 ILE A C 1
ATOM 736 O O . ILE A 1 93 ? 12.982 7.935 -13.661 1.00 95.88 93 ILE A O 1
ATOM 740 N N . MET A 1 94 ? 12.504 9.376 -15.328 1.00 96.75 94 MET A N 1
ATOM 741 C CA . MET A 1 94 ? 11.178 9.753 -14.824 1.00 96.75 94 MET A CA 1
ATOM 742 C C . MET A 1 94 ? 10.247 8.543 -14.726 1.00 96.75 94 MET A C 1
ATOM 744 O O . MET A 1 94 ? 9.614 8.331 -13.694 1.00 96.75 94 MET A O 1
ATOM 748 N N . GLU A 1 95 ? 10.193 7.710 -15.765 1.00 95.56 95 GLU A N 1
ATOM 749 C CA . GLU A 1 95 ? 9.372 6.498 -15.759 1.00 95.56 95 GLU A CA 1
ATOM 750 C C . GLU A 1 95 ? 9.834 5.494 -14.696 1.00 95.56 95 GLU A C 1
ATOM 752 O O . GLU A 1 95 ? 9.011 4.851 -14.043 1.00 95.56 95 GLU A O 1
ATOM 757 N N . ASN A 1 96 ? 11.146 5.354 -14.491 1.00 93.69 96 ASN A N 1
ATOM 758 C CA . ASN A 1 96 ? 11.673 4.474 -13.458 1.00 93.69 96 ASN A CA 1
ATOM 759 C C . ASN A 1 96 ? 11.362 4.989 -12.044 1.00 93.69 96 ASN A C 1
ATOM 761 O O . ASN A 1 96 ? 10.946 4.206 -11.193 1.00 93.69 96 ASN A O 1
ATOM 765 N N . GLN A 1 97 ? 11.506 6.294 -11.802 1.00 95.62 97 GLN A N 1
ATOM 766 C CA . GLN A 1 97 ? 11.135 6.926 -10.531 1.00 95.62 97 GLN A CA 1
ATOM 767 C C . GLN A 1 97 ? 9.641 6.783 -10.243 1.00 95.62 97 GLN A C 1
ATOM 769 O O . GLN A 1 97 ? 9.259 6.440 -9.125 1.00 95.62 97 GLN A O 1
ATOM 774 N N . LEU A 1 98 ? 8.797 7.001 -11.255 1.00 96.38 98 LEU A N 1
ATOM 775 C CA . LEU A 1 98 ? 7.354 6.841 -11.130 1.00 96.38 98 LEU A CA 1
ATOM 776 C C . LEU A 1 98 ? 7.001 5.405 -10.730 1.00 96.38 98 LEU A C 1
ATOM 778 O O . LEU A 1 98 ? 6.269 5.200 -9.766 1.00 96.38 98 LEU A O 1
ATOM 782 N N . ARG A 1 99 ? 7.586 4.412 -11.407 1.00 93.56 99 ARG A N 1
ATOM 783 C CA . ARG A 1 99 ? 7.394 2.990 -11.090 1.00 93.56 99 ARG A CA 1
ATOM 784 C C . ARG A 1 99 ? 7.801 2.656 -9.655 1.00 93.56 99 ARG A C 1
ATOM 786 O O . ARG A 1 99 ? 7.026 2.041 -8.936 1.00 93.56 99 ARG A O 1
ATOM 793 N N . GLN A 1 100 ? 8.976 3.112 -9.224 1.00 93.75 100 GLN A N 1
ATOM 794 C CA . GLN A 1 100 ? 9.454 2.892 -7.855 1.00 93.75 100 GLN A CA 1
ATOM 795 C C . GLN A 1 100 ? 8.540 3.547 -6.815 1.00 93.75 100 GLN A C 1
ATOM 797 O O . GLN A 1 100 ? 8.274 2.959 -5.771 1.00 93.75 100 GLN A O 1
ATOM 802 N N . SER A 1 101 ? 8.040 4.752 -7.099 1.00 95.50 101 SER A N 1
ATOM 803 C CA . SER A 1 101 ? 7.076 5.438 -6.236 1.00 95.50 101 SER A CA 1
ATOM 804 C C . SER A 1 101 ? 5.763 4.658 -6.128 1.00 95.50 101 SER A C 1
ATOM 806 O O . SER A 1 101 ? 5.252 4.472 -5.025 1.00 95.50 101 SER A O 1
ATOM 808 N N . HIS A 1 102 ? 5.251 4.136 -7.249 1.00 96.44 102 HIS A N 1
ATOM 809 C CA . HIS A 1 102 ? 4.062 3.281 -7.262 1.00 96.44 102 HIS A CA 1
ATOM 810 C C . HIS A 1 102 ? 4.257 2.009 -6.434 1.00 96.44 102 HIS A C 1
ATOM 812 O O . HIS A 1 102 ? 3.445 1.747 -5.553 1.00 96.44 102 HIS A O 1
ATOM 818 N N . GLU A 1 103 ? 5.356 1.278 -6.638 1.00 95.88 103 GLU A N 1
ATOM 819 C CA . GLU A 1 103 ? 5.672 0.067 -5.865 1.00 95.88 103 GLU A CA 1
ATOM 820 C C . GLU A 1 103 ? 5.762 0.361 -4.355 1.00 95.88 103 GLU A C 1
ATOM 822 O O . GLU A 1 103 ? 5.249 -0.388 -3.523 1.00 95.88 103 GLU A O 1
ATOM 827 N N . GLN A 1 104 ? 6.380 1.485 -3.977 1.00 96.44 104 GLN A N 1
ATOM 828 C CA . GLN A 1 104 ? 6.457 1.905 -2.576 1.00 96.44 104 GLN A CA 1
ATOM 829 C C . GLN A 1 104 ? 5.090 2.280 -2.001 1.00 96.44 104 GLN A C 1
ATOM 831 O O . GLN A 1 104 ? 4.811 1.975 -0.840 1.00 96.44 104 GLN A O 1
ATOM 836 N N . LEU A 1 105 ? 4.253 2.965 -2.781 1.00 96.75 105 LEU A N 1
ATOM 837 C CA . LEU A 1 105 ? 2.922 3.367 -2.346 1.00 96.75 105 LEU A CA 1
ATOM 838 C C . LEU A 1 105 ? 2.014 2.151 -2.164 1.00 96.75 105 LEU A C 1
ATOM 840 O O . LEU A 1 105 ? 1.345 2.063 -1.139 1.00 96.75 105 LEU A O 1
ATOM 844 N N . GLU A 1 106 ? 2.034 1.203 -3.100 1.00 96.50 106 GLU A N 1
ATOM 845 C CA . GLU A 1 106 ? 1.289 -0.055 -2.996 1.00 96.50 106 GLU A CA 1
ATOM 846 C C . GLU A 1 106 ? 1.677 -0.821 -1.733 1.00 96.50 106 GLU A C 1
ATOM 848 O O . GLU A 1 106 ? 0.804 -1.192 -0.949 1.00 96.50 106 GLU A O 1
ATOM 853 N N . LYS A 1 107 ? 2.982 -0.945 -1.466 1.00 96.94 107 LYS A N 1
ATOM 854 C CA . LYS A 1 107 ? 3.471 -1.594 -0.247 1.00 96.94 107 LYS A CA 1
ATOM 855 C C . LYS A 1 107 ? 2.962 -0.905 1.023 1.00 96.94 107 LYS A C 1
ATOM 857 O O . LYS A 1 107 ? 2.480 -1.568 1.936 1.00 96.94 107 LYS A O 1
ATOM 862 N N . ARG A 1 108 ? 3.020 0.430 1.083 1.00 96.25 108 ARG A N 1
ATOM 863 C CA . ARG A 1 108 ? 2.506 1.190 2.238 1.00 96.25 108 ARG A CA 1
ATOM 864 C C . ARG A 1 108 ? 0.998 1.037 2.402 1.00 96.25 108 ARG A C 1
ATOM 866 O O . ARG A 1 108 ? 0.515 0.978 3.529 1.00 96.25 108 ARG A O 1
ATOM 873 N N . VAL A 1 109 ? 0.246 1.007 1.301 1.00 97.69 109 VAL A N 1
ATOM 874 C CA . VAL A 1 109 ? -1.205 0.786 1.331 1.00 97.69 109 VAL A CA 1
ATOM 875 C C . VAL A 1 109 ? -1.509 -0.597 1.892 1.00 97.69 109 VAL A C 1
ATOM 877 O O . VAL A 1 109 ? -2.378 -0.708 2.754 1.00 97.69 109 VAL A O 1
ATOM 880 N N . GLU A 1 110 ? -0.788 -1.629 1.462 1.00 96.88 110 GLU A N 1
ATOM 881 C CA . GLU A 1 110 ? -0.944 -2.988 1.979 1.00 96.88 110 GLU A CA 1
ATOM 882 C C . GLU A 1 110 ? -0.643 -3.058 3.484 1.00 96.88 110 GLU A C 1
ATOM 884 O O . GLU A 1 110 ? -1.498 -3.497 4.256 1.00 96.88 110 GLU A O 1
ATOM 889 N N . GLU A 1 111 ? 0.507 -2.527 3.916 1.00 96.88 111 GLU A N 1
ATOM 890 C CA . GLU A 1 111 ? 0.918 -2.477 5.327 1.00 96.88 111 GLU A CA 1
ATOM 891 C C . GLU A 1 111 ? -0.127 -1.758 6.199 1.00 96.88 111 GLU A C 1
ATOM 893 O O . GLU A 1 111 ? -0.594 -2.297 7.205 1.00 96.88 111 GLU A O 1
ATOM 898 N N . ARG A 1 112 ? -0.567 -0.561 5.790 1.00 96.56 112 ARG A N 1
ATOM 899 C CA . ARG A 1 112 ? -1.558 0.223 6.547 1.00 96.56 112 ARG A CA 1
ATOM 900 C C . ARG A 1 112 ? -2.941 -0.411 6.534 1.00 96.56 112 ARG A C 1
ATOM 902 O O . ARG A 1 112 ? -3.668 -0.293 7.516 1.00 96.56 112 ARG A O 1
ATOM 909 N N . THR A 1 113 ? -3.318 -1.081 5.449 1.00 96.75 113 THR A N 1
ATOM 910 C CA . THR A 1 113 ? -4.599 -1.794 5.375 1.00 96.75 113 THR A CA 1
ATOM 911 C C . THR A 1 113 ? -4.606 -2.996 6.316 1.00 96.75 113 THR A C 1
ATOM 913 O O . THR A 1 113 ? -5.624 -3.246 6.960 1.00 96.75 113 THR A O 1
ATOM 916 N N . ALA A 1 114 ? -3.487 -3.716 6.437 1.00 96.75 114 ALA A N 1
ATOM 917 C CA . ALA A 1 114 ? -3.344 -4.810 7.393 1.00 96.75 114 ALA A CA 1
ATOM 918 C C . ALA A 1 114 ? -3.443 -4.311 8.847 1.00 96.75 114 ALA A C 1
ATOM 920 O O . ALA A 1 114 ? -4.271 -4.813 9.605 1.00 96.75 114 ALA A O 1
ATOM 921 N N . GLU A 1 115 ? -2.697 -3.260 9.201 1.00 97.31 115 GLU A N 1
ATOM 922 C CA . GLU A 1 115 ? -2.721 -2.651 10.543 1.00 97.31 115 GLU A CA 1
ATOM 923 C C . GLU A 1 115 ? -4.115 -2.117 10.921 1.00 97.31 115 GLU A C 1
ATOM 925 O O . GLU A 1 115 ? -4.596 -2.305 12.044 1.00 97.31 115 GLU A O 1
ATOM 930 N N . LEU A 1 116 ? -4.800 -1.466 9.973 1.00 97.12 116 LEU A N 1
ATOM 931 C CA . LEU A 1 116 ? -6.161 -0.973 10.183 1.00 97.12 116 LEU A CA 1
ATOM 932 C C . LEU A 1 116 ? -7.155 -2.114 10.392 1.00 97.12 116 LEU A C 1
ATOM 934 O O . LEU A 1 116 ? -8.040 -1.976 11.234 1.00 97.12 116 LEU A O 1
ATOM 938 N N . ARG A 1 117 ? -7.028 -3.224 9.654 1.00 97.25 117 ARG A N 1
ATOM 939 C CA . ARG A 1 117 ? -7.885 -4.404 9.846 1.00 97.25 117 ARG A CA 1
ATOM 940 C C . ARG A 1 117 ? -7.698 -5.000 11.234 1.00 97.25 117 ARG A C 1
ATOM 942 O O . ARG A 1 117 ? -8.690 -5.160 11.937 1.00 97.25 117 ARG A O 1
ATOM 949 N N . GLU A 1 118 ? -6.454 -5.224 11.649 1.00 97.25 118 GLU A N 1
ATOM 950 C CA . GLU A 1 118 ? -6.133 -5.753 12.980 1.00 97.25 118 GLU A CA 1
ATOM 951 C C . GLU A 1 118 ? -6.685 -4.846 14.091 1.00 97.25 118 GLU A C 1
ATOM 953 O O . GLU A 1 118 ? -7.354 -5.297 15.022 1.00 97.25 118 GLU A O 1
ATOM 958 N N . THR A 1 119 ? -6.480 -3.532 13.960 1.00 96.38 119 THR A N 1
ATOM 959 C CA . THR A 1 119 ? -6.997 -2.561 14.932 1.00 96.38 119 THR A CA 1
ATOM 960 C C . THR A 1 119 ? -8.525 -2.555 14.964 1.00 96.38 119 THR A C 1
ATOM 962 O O . THR A 1 119 ? -9.113 -2.474 16.042 1.00 96.38 119 THR A O 1
ATOM 965 N N . ASN A 1 120 ? -9.189 -2.651 13.808 1.00 97.81 120 ASN A N 1
ATOM 966 C CA . ASN A 1 120 ? -10.650 -2.687 13.734 1.00 97.81 120 ASN A CA 1
ATOM 967 C C . ASN A 1 120 ? -11.214 -3.949 14.395 1.00 97.81 120 ASN A C 1
ATOM 969 O O . ASN A 1 120 ? -12.184 -3.860 15.143 1.00 97.81 120 ASN A O 1
ATOM 973 N N . GLU A 1 121 ? -10.595 -5.106 14.162 1.00 97.50 121 GLU A N 1
ATOM 974 C CA . GLU A 1 121 ? -10.976 -6.367 14.803 1.00 97.50 121 GLU A CA 1
ATOM 975 C C . GLU A 1 121 ? -10.820 -6.287 16.323 1.00 97.50 121 GLU A C 1
ATOM 977 O O . GLU A 1 121 ? -11.767 -6.595 17.049 1.00 97.50 121 GLU A O 1
ATOM 982 N N . ARG A 1 122 ? -9.688 -5.767 16.812 1.00 97.62 122 ARG A N 1
ATOM 983 C CA . ARG A 1 122 ? -9.469 -5.558 18.249 1.00 97.62 122 ARG A CA 1
ATOM 984 C C . ARG A 1 122 ? -10.520 -4.633 18.865 1.00 97.62 122 ARG A C 1
ATOM 986 O O . ARG A 1 122 ? -11.079 -4.957 19.908 1.00 97.62 122 ARG A O 1
ATOM 993 N N . LEU A 1 123 ? -10.819 -3.508 18.214 1.00 96.94 123 LEU A N 1
ATOM 994 C CA . LEU A 1 123 ? -11.833 -2.566 18.698 1.00 96.94 123 LEU A CA 1
ATOM 995 C C . LEU A 1 123 ? -13.232 -3.190 18.728 1.00 96.94 123 LEU A C 1
ATOM 997 O O . LEU A 1 123 ? -13.995 -2.927 19.651 1.00 96.94 123 LEU A O 1
ATOM 1001 N N . ARG A 1 124 ? -13.582 -4.039 17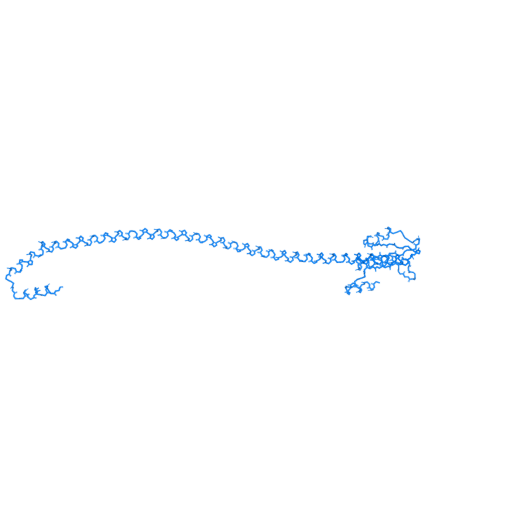.755 1.00 97.50 124 ARG A N 1
ATOM 1002 C CA . ARG A 1 124 ? -14.868 -4.757 17.760 1.00 97.50 124 ARG A CA 1
ATOM 1003 C C . ARG A 1 124 ? -14.987 -5.721 18.937 1.00 97.50 124 ARG A C 1
ATOM 1005 O O . ARG A 1 124 ? -16.064 -5.812 19.527 1.00 97.50 124 ARG A O 1
ATOM 1012 N N . ILE A 1 125 ? -13.902 -6.419 19.273 1.00 97.44 125 ILE A N 1
ATOM 1013 C CA . ILE A 1 125 ? -13.853 -7.300 20.446 1.00 97.44 125 ILE A CA 1
ATOM 1014 C C . ILE A 1 125 ? -14.066 -6.471 21.716 1.00 97.44 125 ILE A C 1
ATOM 1016 O O . ILE A 1 125 ? -14.999 -6.750 22.463 1.00 97.44 125 ILE A O 1
ATOM 1020 N N . GLU A 1 126 ? -13.304 -5.389 21.897 1.00 97.44 126 GLU A N 1
ATOM 1021 C CA . GLU A 1 126 ? -13.418 -4.524 23.081 1.00 97.44 126 GLU A CA 1
ATOM 1022 C C . GLU A 1 126 ? -14.821 -3.905 23.223 1.00 97.44 126 GLU A C 1
ATOM 1024 O O . GLU A 1 126 ? -15.377 -3.854 24.318 1.00 97.44 126 GLU A O 1
ATOM 1029 N N . ILE A 1 127 ? -15.434 -3.461 22.118 1.00 97.75 127 ILE A N 1
ATOM 1030 C CA . ILE A 1 127 ? -16.814 -2.951 22.123 1.00 97.75 127 ILE A CA 1
ATOM 1031 C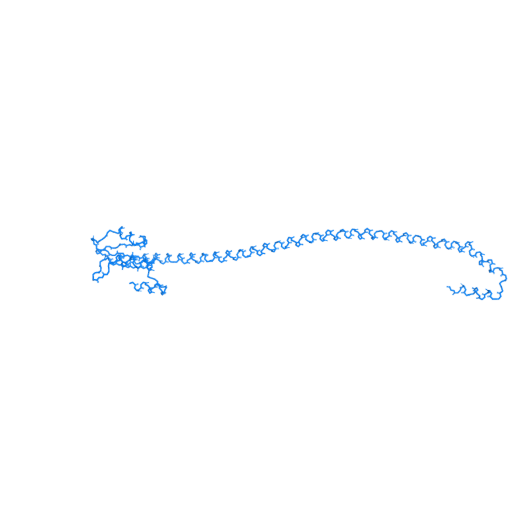 C . ILE A 1 127 ? -17.787 -4.032 22.602 1.00 97.75 127 ILE A C 1
ATOM 1033 O O . ILE A 1 127 ? -18.669 -3.749 23.410 1.00 97.75 127 ILE A O 1
ATOM 1037 N N . THR A 1 128 ? -17.625 -5.266 22.127 1.00 97.44 12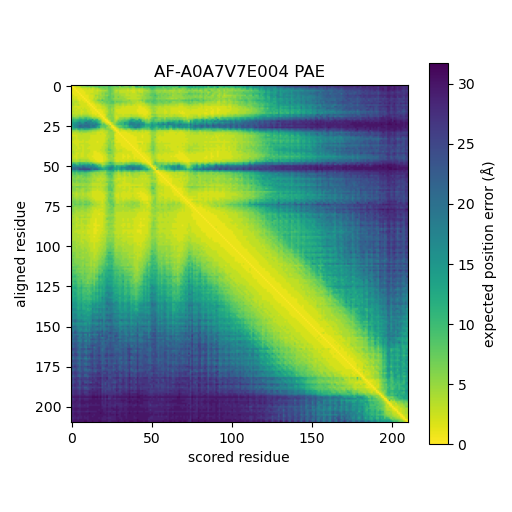8 THR A N 1
ATOM 1038 C CA . THR A 1 128 ? -18.498 -6.382 22.512 1.00 97.44 128 THR A CA 1
ATOM 1039 C C . THR A 1 128 ? -18.362 -6.696 24.002 1.00 97.44 128 THR A C 1
ATOM 1041 O O . THR A 1 128 ? -19.370 -6.854 24.689 1.00 97.44 128 THR A O 1
ATOM 1044 N N . GLU A 1 129 ? -17.133 -6.723 24.518 1.00 97.25 129 GLU A N 1
ATOM 1045 C CA . GLU A 1 129 ? -16.857 -6.929 25.944 1.00 97.25 129 GLU A CA 1
ATOM 1046 C C . GLU A 1 129 ? -17.459 -5.812 26.807 1.00 97.25 129 GLU A C 1
ATOM 1048 O O . GLU A 1 129 ? -18.101 -6.091 27.821 1.00 97.25 129 GLU A O 1
ATOM 1053 N N . ARG A 1 130 ? -17.327 -4.547 26.382 1.00 97.19 130 ARG A N 1
ATOM 1054 C CA . ARG A 1 130 ? -17.920 -3.399 27.087 1.00 97.19 130 ARG A CA 1
ATOM 1055 C C . ARG A 1 130 ? -19.442 -3.485 27.147 1.00 97.19 130 ARG A C 1
ATOM 1057 O O . ARG A 1 130 ? -20.001 -3.279 28.219 1.00 97.19 130 ARG A O 1
ATOM 1064 N N . ILE A 1 131 ? -20.100 -3.840 26.041 1.00 97.62 131 ILE A N 1
ATOM 1065 C CA . ILE A 1 131 ? -21.561 -4.011 25.999 1.00 97.62 131 ILE A CA 1
ATOM 1066 C C . ILE A 1 131 ? -22.009 -5.101 26.984 1.00 97.62 131 ILE A C 1
ATOM 1068 O O . ILE A 1 131 ? -22.988 -4.919 27.706 1.00 97.62 131 ILE A O 1
ATOM 1072 N N . GLN A 1 132 ? -21.293 -6.228 27.044 1.00 97.00 132 GLN A N 1
ATOM 1073 C CA . GLN A 1 132 ? -21.618 -7.313 27.976 1.00 97.00 132 GLN A CA 1
ATOM 1074 C C . GLN A 1 132 ? -21.417 -6.901 29.438 1.00 97.00 132 GLN A C 1
ATOM 1076 O O . GLN A 1 132 ? -22.263 -7.200 30.281 1.00 97.00 132 GLN A O 1
ATOM 1081 N N . ALA A 1 133 ? -20.325 -6.195 29.737 1.00 95.94 133 ALA A N 1
ATOM 1082 C CA . ALA A 1 133 ? -20.046 -5.698 31.079 1.00 95.94 133 ALA A CA 1
ATOM 1083 C C . ALA A 1 133 ? -21.093 -4.671 31.541 1.00 95.94 133 ALA A C 1
ATOM 1085 O O . ALA A 1 133 ? -21.561 -4.740 32.675 1.00 95.94 133 ALA A O 1
ATOM 1086 N N . GLU A 1 134 ? -21.498 -3.754 30.660 1.00 96.75 134 GLU A N 1
ATOM 1087 C CA . GLU A 1 134 ? -22.531 -2.756 30.948 1.00 96.75 134 GLU A CA 1
ATOM 1088 C C . GLU A 1 134 ? -23.896 -3.411 31.201 1.00 96.75 134 GLU A C 1
ATOM 1090 O O . GLU A 1 134 ? -24.558 -3.098 32.190 1.00 96.75 134 GLU A O 1
ATOM 1095 N N . ALA A 1 135 ? -24.282 -4.400 30.388 1.00 97.12 135 ALA A N 1
ATOM 1096 C CA . ALA A 1 135 ? -25.511 -5.164 30.605 1.00 97.12 135 ALA A CA 1
ATOM 1097 C C . ALA A 1 135 ? -25.503 -5.930 31.943 1.00 97.12 135 ALA A C 1
ATOM 1099 O O . ALA A 1 135 ? -26.513 -5.960 32.648 1.00 97.12 135 ALA A O 1
ATOM 1100 N N . ALA A 1 136 ? -24.367 -6.526 32.320 1.00 96.62 136 ALA A N 1
ATOM 1101 C CA . ALA A 1 136 ? -24.222 -7.221 33.598 1.00 96.62 136 ALA A CA 1
ATOM 1102 C C . ALA A 1 136 ? -24.297 -6.261 34.798 1.00 96.62 136 ALA A C 1
ATOM 1104 O O . ALA A 1 136 ? -24.903 -6.598 35.817 1.00 96.62 136 ALA A O 1
ATOM 1105 N N . LEU A 1 137 ? -23.715 -5.064 34.676 1.00 97.12 137 LEU A N 1
ATOM 1106 C CA . LEU A 1 137 ? -23.802 -4.023 35.702 1.00 97.12 137 LEU A CA 1
ATOM 1107 C C . LEU A 1 137 ? -25.240 -3.549 35.904 1.00 97.12 137 LEU A C 1
ATOM 1109 O O . LEU A 1 137 ? -25.684 -3.483 37.047 1.00 97.12 137 LEU A O 1
ATOM 1113 N N . LEU A 1 138 ? -25.979 -3.300 34.820 1.00 97.25 138 LEU A N 1
ATOM 1114 C CA . LEU A 1 138 ? -27.391 -2.911 34.892 1.00 97.25 138 LEU A CA 1
ATOM 1115 C C . LEU A 1 138 ? -28.239 -3.982 35.589 1.00 97.25 138 LEU A C 1
ATOM 1117 O O . LEU A 1 138 ? -29.004 -3.671 36.500 1.00 97.25 138 LEU A O 1
ATOM 1121 N N . ALA A 1 139 ? -28.055 -5.256 35.229 1.00 96.56 139 ALA A N 1
ATOM 1122 C CA . ALA A 1 139 ? -28.761 -6.358 35.884 1.00 96.56 139 ALA A CA 1
ATOM 1123 C C . ALA A 1 139 ? -28.442 -6.438 37.388 1.00 96.56 139 ALA A C 1
ATOM 1125 O O . ALA A 1 139 ? -29.329 -6.682 38.209 1.00 96.56 139 ALA A O 1
ATOM 1126 N N . ARG A 1 140 ? -27.179 -6.199 37.765 1.00 96.12 140 ARG A N 1
ATOM 1127 C CA . ARG A 1 140 ? -26.762 -6.200 39.169 1.00 96.12 140 ARG A CA 1
ATOM 1128 C C . ARG A 1 140 ? -27.312 -5.004 39.946 1.00 96.12 140 ARG A C 1
ATOM 1130 O O . ARG A 1 140 ? -27.660 -5.158 41.114 1.00 96.12 140 ARG A O 1
ATOM 1137 N N . GLU A 1 141 ? -27.389 -3.832 39.325 1.00 97.00 141 GLU A N 1
ATOM 1138 C CA . GLU A 1 141 ? -27.979 -2.635 39.928 1.00 97.00 141 GLU A CA 1
ATOM 1139 C C . GLU A 1 141 ? -29.470 -2.843 40.227 1.00 97.00 141 GLU A C 1
ATOM 1141 O O . GLU A 1 141 ? -29.926 -2.543 41.332 1.00 97.00 141 GLU A O 1
ATOM 1146 N N . GLU A 1 142 ? -30.217 -3.447 39.298 1.00 96.88 142 GLU A N 1
ATOM 1147 C CA . GLU A 1 142 ? -31.621 -3.808 39.521 1.00 96.88 142 GLU A CA 1
ATOM 1148 C C . GLU A 1 142 ? -31.798 -4.811 40.671 1.00 96.88 142 GLU A C 1
ATOM 1150 O O . GLU A 1 142 ? -32.705 -4.662 41.493 1.00 96.88 142 GLU A O 1
ATOM 1155 N N . GLU A 1 143 ? -30.931 -5.821 40.761 1.00 97.25 143 GLU A N 1
ATOM 1156 C CA . GLU A 1 143 ? -30.955 -6.810 41.844 1.00 97.25 143 GLU A CA 1
ATOM 1157 C C . GLU A 1 143 ? -30.663 -6.171 43.209 1.00 97.25 143 GLU A C 1
ATOM 1159 O O . GLU A 1 143 ? -31.364 -6.437 44.191 1.00 97.25 143 GLU A O 1
ATOM 1164 N N . LEU A 1 144 ? -29.653 -5.297 43.275 1.00 96.75 144 LEU A N 1
ATOM 1165 C CA . LEU A 1 144 ? -29.319 -4.562 44.493 1.00 96.75 144 LEU A CA 1
ATOM 1166 C C . LEU A 1 144 ? -30.469 -3.663 44.935 1.00 96.75 144 LEU A C 1
ATOM 1168 O O . LEU A 1 144 ? -30.769 -3.617 46.126 1.00 96.75 144 LEU A O 1
ATOM 1172 N N . LYS A 1 145 ? -31.138 -2.994 43.991 1.00 97.00 145 LYS A N 1
ATOM 1173 C CA . LYS A 1 145 ? -32.298 -2.157 44.296 1.00 97.00 145 LYS A CA 1
ATOM 1174 C C . LYS A 1 145 ? -33.430 -2.975 44.918 1.00 97.00 145 LYS A C 1
ATOM 1176 O O . LYS A 1 145 ? -33.905 -2.611 45.985 1.00 97.00 145 LYS A O 1
ATOM 1181 N N . ARG A 1 146 ? -33.785 -4.119 44.320 1.00 96.56 146 ARG A N 1
ATOM 1182 C CA . ARG A 1 146 ? -34.805 -5.027 44.883 1.00 96.56 146 ARG A CA 1
ATOM 1183 C C . ARG A 1 146 ? -34.430 -5.511 46.280 1.00 96.56 146 ARG A C 1
ATOM 1185 O O . ARG A 1 146 ? -35.243 -5.456 47.189 1.00 96.56 146 ARG A O 1
ATOM 1192 N N . THR A 1 147 ? -33.179 -5.931 46.459 1.00 95.69 147 THR A N 1
ATOM 1193 C CA . THR A 1 147 ? -32.692 -6.414 47.758 1.00 95.69 147 THR A CA 1
ATOM 1194 C C . THR A 1 147 ? -32.738 -5.310 48.816 1.00 95.69 147 THR A C 1
ATOM 1196 O O . THR A 1 147 ? -33.041 -5.576 49.976 1.00 95.69 147 THR A O 1
ATOM 1199 N N . ASN A 1 148 ? -32.432 -4.067 48.439 1.00 96.56 148 ASN A N 1
ATOM 1200 C CA . ASN A 1 148 ? -32.529 -2.930 49.345 1.00 96.56 148 ASN A CA 1
ATOM 1201 C C . ASN A 1 148 ? -33.984 -2.630 49.725 1.00 96.56 148 ASN A C 1
ATOM 1203 O O . ASN A 1 148 ? -34.256 -2.435 50.906 1.00 96.56 148 ASN A O 1
ATOM 1207 N N . ASP A 1 149 ? -34.904 -2.651 48.759 1.00 96.31 149 ASP A N 1
ATOM 1208 C CA . ASP A 1 149 ? -36.336 -2.458 49.011 1.00 96.31 149 ASP A CA 1
ATOM 1209 C C . ASP A 1 149 ? -36.865 -3.534 49.992 1.00 96.31 149 ASP A C 1
ATOM 1211 O O . ASP A 1 149 ? -37.511 -3.206 50.991 1.00 96.31 149 ASP A O 1
ATOM 1215 N N . ASP A 1 150 ? -36.484 -4.803 49.799 1.00 95.94 150 ASP A N 1
ATOM 1216 C CA . ASP A 1 150 ? -36.822 -5.914 50.707 1.00 95.94 150 ASP A CA 1
ATOM 1217 C C . ASP A 1 150 ? -36.215 -5.720 52.114 1.00 95.94 150 ASP A C 1
ATOM 1219 O O . ASP A 1 150 ? -36.841 -5.992 53.149 1.00 95.94 150 ASP A O 1
ATOM 1223 N N . LEU A 1 151 ? -34.973 -5.231 52.190 1.00 96.31 151 LEU A N 1
ATOM 1224 C CA . LEU A 1 151 ? -34.318 -4.916 53.460 1.00 96.31 151 LEU A CA 1
ATOM 1225 C C . LEU A 1 151 ? -35.002 -3.749 54.182 1.00 96.31 151 LEU A C 1
ATOM 1227 O O . LEU A 1 151 ? -35.089 -3.754 55.412 1.00 96.31 151 LEU A O 1
ATOM 1231 N N . GLU A 1 152 ? -35.504 -2.750 53.461 1.00 95.94 152 GLU A N 1
ATOM 1232 C CA . GLU A 1 152 ? -36.267 -1.648 54.047 1.00 95.94 152 GLU A CA 1
ATOM 1233 C C . GLU A 1 152 ? -37.608 -2.137 54.604 1.00 95.94 152 GLU A C 1
ATOM 1235 O O . GLU A 1 152 ? -37.963 -1.801 55.742 1.00 95.94 152 GLU A O 1
ATOM 1240 N N . GLU A 1 153 ? -38.313 -3.001 53.869 1.00 95.81 153 GLU A N 1
ATOM 1241 C CA . GLU A 1 153 ? -39.563 -3.609 54.324 1.00 95.81 153 GLU A CA 1
ATOM 1242 C C . GLU A 1 153 ? -39.350 -4.470 55.579 1.00 95.81 153 GLU A C 1
ATOM 1244 O O . GLU A 1 153 ? -40.044 -4.291 56.591 1.00 95.81 153 GLU A O 1
ATOM 1249 N N . THR A 1 154 ? -38.349 -5.355 55.569 1.00 95.31 154 THR A N 1
ATOM 1250 C CA . THR A 1 154 ? -38.029 -6.198 56.734 1.00 95.31 154 THR A CA 1
ATOM 1251 C C . THR A 1 154 ? -37.624 -5.360 57.945 1.00 95.31 154 THR A C 1
ATOM 1253 O O . THR A 1 154 ? -38.126 -5.592 59.048 1.00 95.31 154 THR A O 1
ATOM 1256 N N . ASN A 1 155 ? -36.800 -4.324 57.760 1.00 96.00 155 ASN A N 1
ATOM 1257 C CA . ASN A 1 155 ? -36.441 -3.400 58.836 1.00 96.00 155 ASN A CA 1
ATOM 1258 C C . ASN A 1 155 ? -37.658 -2.654 59.395 1.00 96.00 155 ASN A C 1
ATOM 1260 O O . ASN A 1 155 ? -37.766 -2.471 60.612 1.00 96.00 155 ASN A O 1
ATOM 1264 N N . SER A 1 156 ? -38.586 -2.224 58.536 1.00 96.75 156 SER A N 1
ATOM 1265 C CA . SER A 1 156 ? -39.818 -1.563 58.975 1.00 96.75 156 SER A CA 1
ATOM 1266 C C . SER A 1 156 ? -40.682 -2.498 59.833 1.00 96.75 156 SER A C 1
ATOM 1268 O O . SER A 1 156 ? -41.128 -2.113 60.917 1.00 96.75 156 SER A O 1
ATOM 1270 N N . THR A 1 157 ? -40.814 -3.760 59.415 1.00 96.81 157 THR A N 1
ATOM 1271 C CA . THR A 1 157 ? -41.562 -4.803 60.127 1.00 96.81 157 THR A CA 1
ATOM 1272 C C . THR A 1 157 ? -40.940 -5.082 61.491 1.00 96.81 157 THR A C 1
ATOM 1274 O O . THR A 1 157 ? -41.641 -5.098 62.505 1.00 96.81 157 THR A O 1
ATOM 1277 N N . LEU A 1 158 ? -39.612 -5.220 61.548 1.00 96.06 158 LEU A N 1
ATOM 1278 C CA . LEU A 1 158 ? -38.879 -5.420 62.798 1.00 96.06 158 LEU A CA 1
ATOM 1279 C C . LEU A 1 158 ? -39.066 -4.251 63.768 1.00 96.06 158 LEU A C 1
ATOM 1281 O O . LEU A 1 158 ? -39.277 -4.479 64.957 1.00 96.06 158 LEU A O 1
ATOM 1285 N N . ARG A 1 159 ? -39.050 -3.001 63.284 1.00 96.12 159 ARG A N 1
ATOM 1286 C CA . ARG A 1 159 ? -39.313 -1.820 64.125 1.00 96.12 159 ARG A CA 1
ATOM 1287 C C . ARG A 1 159 ? -40.712 -1.851 64.738 1.00 96.12 159 ARG A C 1
ATOM 1289 O O . ARG A 1 159 ? -40.858 -1.555 65.923 1.00 96.12 159 ARG A O 1
ATOM 1296 N N . VAL A 1 160 ? -41.731 -2.220 63.960 1.00 96.56 160 VAL A N 1
ATOM 1297 C CA . VAL A 1 160 ? -43.113 -2.339 64.457 1.00 96.56 160 VAL A CA 1
ATOM 1298 C C . VAL A 1 160 ? -43.233 -3.467 65.484 1.00 96.56 160 VAL A C 1
ATOM 1300 O O . VAL A 1 160 ? -43.836 -3.263 66.537 1.00 96.56 160 VAL A O 1
ATOM 1303 N N . LEU A 1 161 ? -42.637 -4.633 65.218 1.00 96.31 161 LEU A N 1
ATOM 1304 C CA . LEU A 1 161 ? -42.629 -5.761 66.154 1.00 96.31 161 LEU A CA 1
ATOM 1305 C C . LEU A 1 161 ? -41.919 -5.411 67.464 1.00 96.31 161 LEU A C 1
ATOM 1307 O O . LEU A 1 161 ? -42.451 -5.680 68.536 1.00 96.31 161 LEU A O 1
ATOM 1311 N N . LEU A 1 162 ? -40.755 -4.761 67.392 1.00 95.62 162 LEU A N 1
ATOM 1312 C CA . LEU A 1 162 ? -40.031 -4.292 68.575 1.00 95.62 162 LEU A CA 1
ATOM 1313 C C . LEU A 1 162 ? -40.879 -3.337 69.414 1.00 95.62 162 LEU A C 1
ATOM 1315 O O . LEU A 1 162 ? -40.909 -3.466 70.637 1.00 95.62 162 LEU A O 1
ATOM 1319 N N . LYS A 1 163 ? -41.600 -2.413 68.769 1.00 95.12 163 LYS A N 1
ATOM 1320 C CA . LYS A 1 163 ? -42.511 -1.500 69.463 1.00 95.12 163 LYS A CA 1
ATOM 1321 C C . LYS A 1 163 ? -43.636 -2.258 70.176 1.00 95.12 163 LYS A C 1
ATOM 1323 O O . LYS A 1 163 ? -43.877 -1.993 71.349 1.00 95.12 163 LYS A O 1
ATOM 1328 N N . LYS A 1 164 ? -44.259 -3.241 69.513 1.00 94.81 164 LYS A N 1
ATOM 1329 C CA . LYS A 1 164 ? -45.282 -4.097 70.138 1.00 94.81 164 LYS A CA 1
ATOM 1330 C C . LYS A 1 164 ? -44.742 -4.863 71.341 1.00 94.81 164 LYS A C 1
ATOM 1332 O O . LYS A 1 164 ? -45.356 -4.830 72.397 1.00 94.81 164 LYS A O 1
ATOM 1337 N N . PHE A 1 165 ? -43.571 -5.488 71.218 1.00 95.12 165 PHE A N 1
ATOM 1338 C CA . PHE A 1 165 ? -42.959 -6.204 72.339 1.00 95.12 165 PHE A CA 1
ATOM 1339 C C . PHE A 1 165 ? -42.649 -5.286 73.527 1.00 95.12 165 PHE A C 1
ATOM 1341 O O . PHE A 1 165 ? -42.770 -5.704 74.677 1.00 95.12 165 PHE A O 1
ATOM 1348 N N . GLN A 1 166 ? -42.250 -4.035 73.277 1.00 93.81 166 GLN A N 1
ATOM 1349 C CA . GLN A 1 166 ? -42.036 -3.051 74.341 1.00 93.81 166 GLN A CA 1
ATOM 1350 C C . GLN A 1 166 ? -43.345 -2.646 75.029 1.00 93.81 166 GLN A C 1
ATOM 1352 O O . GLN A 1 166 ? -43.370 -2.540 76.255 1.00 93.81 166 GLN A O 1
ATOM 1357 N N . GLU A 1 167 ? -44.416 -2.440 74.261 1.00 94.62 167 GLU A N 1
ATOM 1358 C CA . GLU A 1 167 ? -45.756 -2.149 74.786 1.00 94.62 167 GLU A CA 1
ATOM 1359 C C . GLU A 1 167 ? -46.281 -3.322 75.630 1.00 94.62 167 GLU A C 1
ATOM 1361 O O . GLU A 1 167 ? -46.618 -3.124 76.796 1.00 94.62 167 GLU A O 1
ATOM 1366 N N . GLU A 1 168 ? -46.228 -4.551 75.104 1.00 94.06 168 GLU A N 1
ATOM 1367 C CA . GLU A 1 168 ? -46.632 -5.772 75.816 1.00 94.06 168 GLU A CA 1
ATOM 1368 C C . GLU A 1 168 ? -45.828 -5.982 77.105 1.00 94.06 168 GLU A C 1
ATOM 1370 O O . GLU A 1 168 ? -46.390 -6.298 78.155 1.00 94.06 168 GLU A O 1
ATOM 1375 N N . LYS A 1 169 ? -44.504 -5.772 77.064 1.00 95.31 169 LYS A N 1
ATOM 1376 C CA . LYS A 1 169 ? -43.657 -5.871 78.258 1.00 95.31 169 LYS A CA 1
ATOM 1377 C C . LYS A 1 169 ? -44.097 -4.874 79.332 1.00 95.31 169 LYS A C 1
ATOM 1379 O O . LYS A 1 169 ? -44.189 -5.251 80.499 1.00 95.31 169 LYS A O 1
ATOM 1384 N N . LYS A 1 170 ? -44.381 -3.627 78.949 1.00 94.50 170 LYS A N 1
ATOM 1385 C CA . LYS A 1 170 ? -44.817 -2.584 79.882 1.00 94.50 170 LYS A CA 1
ATOM 1386 C C . LYS A 1 170 ? -46.185 -2.903 80.490 1.00 94.50 170 LYS A C 1
ATOM 1388 O O . LYS A 1 170 ? -46.352 -2.763 81.698 1.00 94.50 170 LYS A O 1
ATOM 1393 N N . GLU A 1 171 ? -47.133 -3.389 79.687 1.00 94.31 171 GLU A N 1
ATOM 1394 C CA . GLU A 1 171 ? -48.440 -3.838 80.183 1.00 94.31 171 GLU A CA 1
ATOM 1395 C C . GLU A 1 171 ? -48.301 -4.970 81.206 1.00 94.31 171 GLU A C 1
ATOM 1397 O O . GLU A 1 171 ? -48.951 -4.952 82.253 1.00 94.31 171 GLU A O 1
ATOM 1402 N N . ILE A 1 172 ? -47.433 -5.951 80.936 1.00 92.12 172 ILE A N 1
ATOM 1403 C CA . ILE A 1 172 ? -47.166 -7.055 81.864 1.00 92.12 172 ILE A CA 1
ATOM 1404 C C . ILE A 1 172 ? -46.554 -6.531 83.167 1.00 92.12 172 ILE A C 1
ATOM 1406 O O . ILE A 1 172 ? -47.005 -6.928 84.242 1.00 92.12 172 ILE A O 1
ATOM 1410 N N . GLU A 1 173 ? -45.562 -5.640 83.090 1.00 92.44 173 GLU A N 1
ATOM 1411 C CA . GLU A 1 173 ? -44.939 -5.022 84.267 1.00 92.44 173 GLU A CA 1
ATOM 1412 C C . GLU A 1 173 ? -45.970 -4.27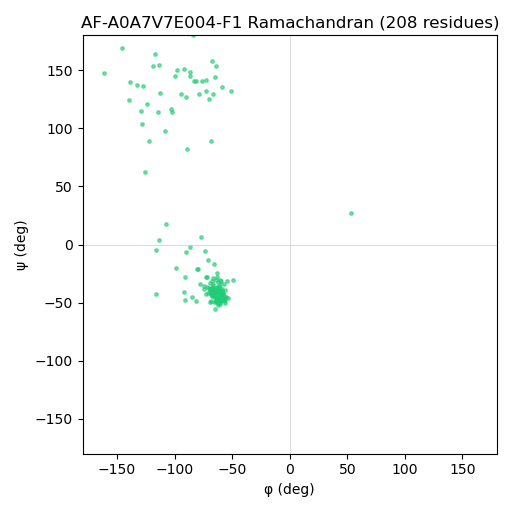1 85.123 1.00 92.44 173 GLU A C 1
ATOM 1414 O O . GLU A 1 173 ? -46.030 -4.491 86.335 1.00 92.44 173 GLU A O 1
ATOM 1419 N N . GLU A 1 174 ? -46.835 -3.456 84.510 1.00 93.50 174 GLU A N 1
ATOM 1420 C CA . GLU A 1 174 ? -47.917 -2.746 85.205 1.00 93.50 174 GLU A CA 1
ATOM 1421 C C . GLU A 1 174 ? -48.909 -3.720 85.856 1.00 93.50 174 GLU A C 1
ATOM 1423 O O . GLU A 1 174 ? -49.283 -3.546 87.018 1.00 93.50 174 GLU A O 1
ATOM 1428 N N . ARG A 1 175 ? -49.291 -4.797 85.158 1.00 92.75 175 ARG A N 1
ATOM 1429 C CA . ARG A 1 175 ? -50.218 -5.809 85.686 1.00 92.75 175 ARG A CA 1
ATOM 1430 C C . ARG A 1 175 ? -49.626 -6.574 86.869 1.00 92.75 175 ARG A C 1
ATOM 1432 O O . ARG A 1 175 ? -50.336 -6.852 87.836 1.00 92.75 175 ARG A O 1
ATOM 1439 N N . ILE A 1 176 ? -48.333 -6.900 86.813 1.00 92.31 176 ILE A N 1
ATOM 1440 C CA . ILE A 1 176 ? -47.602 -7.515 87.930 1.00 92.31 176 ILE A CA 1
ATOM 1441 C C . ILE A 1 176 ? -47.559 -6.551 89.118 1.00 92.31 176 ILE A C 1
ATOM 1443 O O . ILE A 1 176 ? -47.901 -6.956 90.226 1.00 92.31 176 ILE A O 1
ATOM 1447 N N . LEU A 1 177 ? -47.199 -5.283 88.899 1.00 90.81 177 LEU A N 1
ATOM 1448 C CA . LEU A 1 177 ? -47.159 -4.253 89.943 1.00 90.81 177 LEU A CA 1
ATOM 1449 C C . LEU A 1 177 ? -48.511 -4.082 90.643 1.00 90.81 177 LEU A C 1
ATOM 1451 O O . LEU A 1 177 ? -48.560 -4.027 91.873 1.00 90.81 177 LEU A O 1
ATOM 1455 N N . THR A 1 178 ? -49.602 -4.031 89.879 1.00 89.88 178 THR A N 1
ATOM 1456 C CA . THR A 1 178 ? -50.964 -3.945 90.422 1.00 89.88 178 THR A CA 1
ATOM 1457 C C . THR A 1 178 ? -51.312 -5.185 91.240 1.00 89.88 178 THR A C 1
ATOM 1459 O O . THR A 1 178 ? -51.706 -5.054 92.394 1.00 89.88 178 THR A O 1
ATOM 1462 N N . ASN A 1 179 ? -51.068 -6.392 90.717 1.00 86.94 179 ASN A N 1
ATOM 1463 C CA . ASN A 1 179 ? -51.316 -7.636 91.454 1.00 86.94 179 ASN A CA 1
ATOM 1464 C C . ASN A 1 179 ? -50.508 -7.716 92.755 1.00 86.94 179 ASN A C 1
ATOM 1466 O O . ASN A 1 179 ? -51.030 -8.129 93.794 1.00 86.94 179 ASN A O 1
ATOM 1470 N N . VAL A 1 180 ? -49.238 -7.303 92.718 1.00 88.62 180 VAL A N 1
ATOM 1471 C CA . VAL A 1 180 ? -48.398 -7.244 93.915 1.00 88.62 180 VAL A CA 1
ATOM 1472 C C . VAL A 1 180 ? -49.001 -6.268 94.921 1.00 88.62 180 VAL A C 1
ATOM 1474 O O . VAL A 1 180 ? -49.202 -6.656 96.063 1.00 88.62 180 VAL A O 1
ATOM 1477 N N . LYS A 1 181 ? -49.374 -5.048 94.521 1.00 86.69 181 LYS A N 1
ATOM 1478 C CA . LYS A 1 181 ? -49.959 -4.046 95.432 1.00 86.69 181 LYS A CA 1
ATOM 1479 C C . LYS A 1 181 ? -51.333 -4.424 95.985 1.00 86.69 181 LYS A C 1
ATOM 1481 O O . LYS A 1 181 ? -51.610 -4.148 97.145 1.00 86.69 181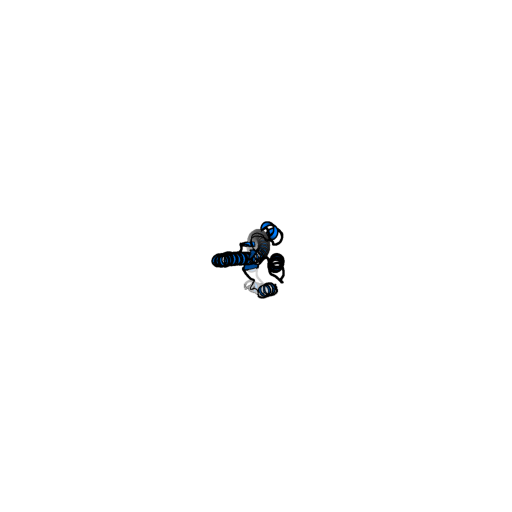 LYS A O 1
ATOM 1486 N N . GLU A 1 182 ? -52.206 -5.007 95.174 1.00 86.94 182 GLU A N 1
ATOM 1487 C CA . GLU A 1 182 ? -53.606 -5.236 95.552 1.00 86.94 182 GLU A CA 1
ATOM 1488 C C . GLU A 1 182 ? -53.836 -6.588 96.219 1.00 86.94 182 GLU A C 1
ATOM 1490 O O . GLU A 1 182 ? -54.760 -6.729 97.016 1.00 86.94 182 GLU A O 1
ATOM 1495 N N . SER A 1 183 ? -53.017 -7.591 95.902 1.00 80.62 183 SER A N 1
ATOM 1496 C CA . SER A 1 183 ? -53.217 -8.957 96.396 1.00 80.62 183 SER A CA 1
ATOM 1497 C C . SER A 1 183 ? -52.083 -9.433 97.294 1.00 80.62 183 SER A C 1
ATOM 1499 O O . SER A 1 183 ? -52.346 -10.023 98.338 1.00 80.62 183 SER A O 1
ATOM 1501 N N . VAL A 1 184 ? -50.826 -9.162 96.937 1.00 80.25 184 VAL A N 1
ATOM 1502 C CA . VAL A 1 184 ? -49.667 -9.667 97.696 1.00 80.25 184 VAL A CA 1
ATOM 1503 C C . VAL A 1 184 ? -49.327 -8.755 98.877 1.00 80.25 184 VAL A C 1
ATOM 1505 O O . VAL A 1 184 ? -49.148 -9.238 99.993 1.00 80.25 184 VAL A O 1
ATOM 1508 N N . GLN A 1 185 ? -49.307 -7.439 98.672 1.00 82.94 185 GLN A N 1
ATOM 1509 C CA . GLN A 1 185 ? -48.985 -6.443 99.692 1.00 82.94 185 GLN A CA 1
ATOM 1510 C C . GLN A 1 185 ? -49.925 -6.528 100.902 1.00 82.94 185 GLN A C 1
ATOM 1512 O O . GLN A 1 185 ? -49.419 -6.581 102.019 1.00 82.94 185 GLN A O 1
ATOM 1517 N N . PRO A 1 186 ? -51.259 -6.672 100.747 1.00 82.44 186 PRO A N 1
ATOM 1518 C CA . PRO A 1 186 ? -52.143 -6.808 101.900 1.00 82.44 186 PRO A CA 1
ATOM 1519 C C . PRO A 1 186 ? -51.909 -8.109 102.670 1.00 82.44 186 PRO A C 1
ATOM 1521 O O . PRO A 1 186 ? -52.151 -8.156 103.874 1.00 82.44 186 PRO A O 1
ATOM 1524 N N . LEU A 1 187 ? -51.454 -9.177 102.004 1.00 77.62 187 LEU A N 1
ATOM 1525 C CA . LEU A 1 187 ? -51.084 -10.427 102.672 1.00 77.62 187 LEU A CA 1
ATOM 1526 C C . LEU A 1 187 ? -49.793 -10.254 103.473 1.00 77.62 187 LEU A C 1
ATOM 1528 O O . LEU A 1 187 ? -49.732 -10.703 104.616 1.00 77.62 187 LEU A O 1
ATOM 1532 N N . ILE A 1 188 ? -48.803 -9.553 102.914 1.00 74.44 188 ILE A N 1
ATOM 1533 C CA . ILE A 1 188 ? -47.573 -9.184 103.621 1.00 74.44 188 ILE A CA 1
ATOM 1534 C C . ILE A 1 188 ? -47.892 -8.293 104.829 1.00 74.44 188 ILE A C 1
ATOM 1536 O O . ILE A 1 188 ? -47.404 -8.555 105.926 1.00 74.44 188 ILE A O 1
ATOM 1540 N N . ASP A 1 189 ? -48.760 -7.296 104.674 1.00 77.31 189 ASP A N 1
ATOM 1541 C CA . ASP A 1 189 ? -49.150 -6.396 105.762 1.00 77.31 189 ASP A CA 1
ATOM 1542 C C . ASP A 1 189 ? -49.947 -7.137 106.853 1.00 77.31 189 ASP A C 1
ATOM 1544 O O . ASP A 1 189 ? -49.747 -6.904 108.048 1.00 77.31 189 ASP A O 1
ATOM 1548 N N . ARG A 1 190 ? -50.815 -8.090 106.477 1.00 74.44 190 ARG A N 1
ATOM 1549 C CA . ARG A 1 190 ? -51.485 -8.991 107.436 1.00 74.44 190 ARG A CA 1
ATOM 1550 C C . ARG A 1 190 ? -50.493 -9.897 108.164 1.00 74.44 190 ARG A C 1
ATOM 1552 O O . ARG A 1 190 ? -50.660 -10.114 109.361 1.00 74.44 190 ARG A O 1
ATOM 1559 N N . LEU A 1 191 ? -49.465 -10.397 107.476 1.00 68.31 191 LEU A N 1
ATOM 1560 C CA . LEU A 1 191 ? -48.389 -11.187 108.082 1.00 68.31 191 LEU A CA 1
ATOM 1561 C C . LEU A 1 191 ? -47.561 -10.344 109.065 1.00 68.31 191 LEU A C 1
ATOM 1563 O O . LEU A 1 191 ? -47.352 -10.792 110.192 1.00 68.31 191 LEU A O 1
ATOM 1567 N N . LYS A 1 192 ? -47.182 -9.108 108.701 1.00 62.31 192 LYS A N 1
ATOM 1568 C CA . LYS A 1 192 ? -46.457 -8.159 109.574 1.00 62.31 192 LYS A CA 1
ATOM 1569 C C . LYS A 1 192 ? -47.245 -7.802 110.844 1.00 62.31 192 LYS A C 1
ATOM 1571 O O . LYS A 1 192 ? -46.649 -7.633 111.903 1.00 62.31 192 LYS A O 1
ATOM 1576 N N . ASN A 1 193 ? -48.575 -7.739 110.759 1.00 63.31 193 ASN A N 1
ATOM 1577 C CA . ASN A 1 193 ? -49.461 -7.446 111.894 1.00 63.31 193 ASN A CA 1
ATOM 1578 C C . ASN A 1 193 ? -49.869 -8.685 112.718 1.00 63.31 193 ASN A C 1
ATOM 1580 O O . ASN A 1 193 ? -50.572 -8.558 113.724 1.00 63.31 193 ASN A O 1
ATOM 1584 N N . SER A 1 194 ? -49.433 -9.884 112.324 1.00 60.50 194 SER A N 1
ATOM 1585 C CA . SER A 1 194 ? -49.622 -11.116 113.095 1.00 60.50 194 SER A CA 1
ATOM 1586 C C . SER A 1 194 ? -48.424 -11.370 114.023 1.00 60.50 194 SER A C 1
ATOM 1588 O O . SER A 1 194 ? -47.304 -10.946 113.743 1.00 60.50 194 SER A O 1
ATOM 1590 N N . ARG A 1 195 ? -48.624 -12.047 115.166 1.00 55.41 195 ARG A N 1
ATOM 1591 C CA . ARG A 1 195 ? -47.517 -12.430 116.066 1.00 55.41 195 ARG A CA 1
ATOM 1592 C C . ARG A 1 195 ? -46.640 -13.493 115.385 1.00 55.41 195 ARG A C 1
ATOM 1594 O O . ARG A 1 195 ? -46.873 -14.682 115.565 1.00 55.41 195 ARG A O 1
ATOM 1601 N N . LEU A 1 196 ? -45.634 -13.058 114.628 1.00 62.22 196 LEU A N 1
ATOM 1602 C CA . LEU A 1 196 ? -44.642 -13.925 113.983 1.00 62.22 196 LEU A CA 1
ATOM 1603 C C . LEU A 1 196 ? -43.762 -14.624 115.039 1.00 62.22 196 LEU A C 1
ATOM 1605 O O . LEU A 1 196 ? -43.211 -13.964 115.936 1.00 62.22 196 LEU A O 1
ATOM 1609 N N . THR A 1 197 ? -43.622 -15.947 114.923 1.00 62.12 197 THR A N 1
ATOM 1610 C CA . THR A 1 197 ? -42.678 -16.773 115.702 1.00 62.12 197 THR A CA 1
ATOM 1611 C C . THR A 1 197 ? -41.222 -16.454 115.333 1.00 62.12 197 THR A C 1
ATOM 1613 O O . THR A 1 197 ? -40.970 -15.931 114.250 1.00 62.12 197 THR A O 1
ATOM 1616 N N . ALA A 1 198 ? -40.258 -16.747 116.217 1.00 59.91 198 ALA A N 1
ATOM 1617 C CA . ALA A 1 198 ? -38.850 -16.340 116.061 1.00 59.91 198 ALA A CA 1
ATOM 1618 C C . ALA A 1 198 ? -38.226 -16.757 114.708 1.00 59.91 198 ALA A C 1
ATOM 1620 O O . ALA A 1 198 ? -37.703 -15.894 114.011 1.00 59.91 198 ALA A O 1
ATOM 1621 N N . ASP A 1 199 ? -38.422 -18.008 114.274 1.00 59.31 199 ASP A N 1
ATOM 1622 C CA . ASP A 1 199 ? -37.936 -18.526 112.977 1.00 59.31 199 ASP A CA 1
ATOM 1623 C C . ASP A 1 199 ? -38.487 -17.778 111.752 1.00 59.31 199 ASP A C 1
ATOM 1625 O O . ASP A 1 199 ? -37.825 -17.660 110.722 1.00 59.31 199 ASP A O 1
ATOM 1629 N N . GLN A 1 200 ? -39.712 -17.255 111.844 1.00 61.69 200 GLN A N 1
ATOM 1630 C CA . GLN A 1 200 ? -40.361 -16.564 110.727 1.00 61.69 200 GLN A CA 1
ATOM 1631 C C . GLN A 1 200 ? -39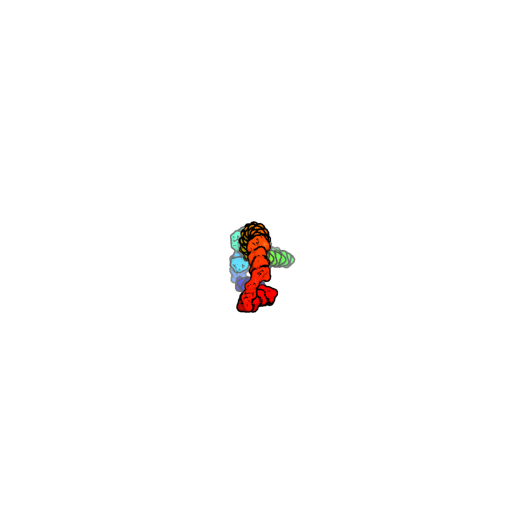.866 -15.120 110.573 1.00 61.69 200 GLN A C 1
ATOM 1633 O O . GLN A 1 200 ? -39.987 -14.555 109.488 1.00 61.69 200 GLN A O 1
ATOM 1638 N N . ARG A 1 201 ? -39.290 -14.517 111.624 1.00 61.16 201 ARG A N 1
ATOM 1639 C CA . ARG A 1 201 ? -38.681 -13.178 111.531 1.00 61.16 201 ARG A CA 1
ATOM 1640 C C . ARG A 1 201 ? -37.348 -13.211 110.797 1.00 61.16 201 ARG A C 1
ATOM 1642 O O . ARG A 1 201 ? -37.096 -12.317 109.996 1.00 61.16 201 ARG A O 1
ATOM 1649 N N . ASP A 1 202 ? -36.548 -14.251 111.015 1.00 61.84 202 ASP A N 1
ATOM 1650 C CA . ASP A 1 202 ? -35.239 -14.391 110.369 1.00 61.84 202 ASP A CA 1
ATOM 1651 C C . ASP A 1 202 ? -35.371 -14.628 108.855 1.00 61.84 202 ASP A C 1
ATOM 1653 O O . ASP A 1 202 ? -34.628 -14.041 108.069 1.00 61.84 202 ASP A O 1
ATOM 1657 N N . GLN A 1 203 ? -36.379 -15.393 108.415 1.00 61.44 203 GLN A N 1
ATOM 1658 C CA . GLN A 1 203 ? -36.683 -15.563 106.983 1.00 61.44 203 GLN A CA 1
ATOM 1659 C C . GLN A 1 203 ? -37.204 -14.279 106.321 1.00 61.44 203 GLN A C 1
ATOM 1661 O O . GLN A 1 203 ? -36.949 -14.043 105.141 1.00 61.44 203 GLN A O 1
ATOM 1666 N N . PHE A 1 204 ? -37.917 -13.434 107.070 1.00 62.34 204 PHE A N 1
ATOM 1667 C CA . PHE A 1 204 ? -38.444 -12.172 106.555 1.00 62.34 204 PHE A CA 1
ATOM 1668 C C . PHE A 1 204 ? -37.341 -11.114 106.384 1.00 62.34 204 PHE A C 1
ATOM 1670 O O . PHE A 1 204 ? -37.355 -10.365 105.410 1.00 62.34 204 PHE A O 1
ATOM 1677 N N . LEU A 1 205 ? -36.343 -11.097 107.277 1.00 56.50 205 LEU A N 1
ATOM 1678 C CA . LEU A 1 205 ? -35.193 -10.190 107.193 1.00 56.50 205 LEU A CA 1
ATOM 1679 C C . LEU A 1 205 ? -34.349 -10.424 105.924 1.00 56.50 205 LEU A C 1
ATOM 1681 O O . LEU A 1 205 ? -33.807 -9.477 105.356 1.00 56.50 205 LEU A O 1
ATOM 1685 N N . PHE A 1 206 ? -34.276 -11.676 105.457 1.00 58.66 206 PHE A N 1
ATOM 1686 C CA . PHE A 1 206 ? -33.537 -12.071 104.252 1.00 58.66 206 PHE A CA 1
ATOM 1687 C C . PHE A 1 206 ? -34.225 -11.625 102.946 1.00 58.66 206 PHE A C 1
ATOM 1689 O O . PHE A 1 206 ? -33.557 -11.373 101.948 1.00 58.66 206 PHE A O 1
ATOM 1696 N N . LEU A 1 207 ? -35.557 -11.488 102.955 1.00 55.53 207 LEU A N 1
ATOM 1697 C CA . LEU A 1 207 ? -36.352 -11.010 101.815 1.00 55.53 207 LEU A CA 1
ATOM 1698 C C . LEU A 1 207 ? -36.351 -9.479 101.666 1.00 55.53 207 LEU A C 1
ATOM 1700 O O . LEU A 1 207 ? -36.642 -8.985 100.585 1.00 55.53 207 LEU A O 1
ATOM 1704 N N . GLU A 1 208 ? -36.043 -8.725 102.727 1.00 52.38 208 GLU A N 1
ATOM 1705 C CA . GLU A 1 208 ? -36.031 -7.248 102.711 1.00 52.38 208 GLU A CA 1
ATOM 1706 C C . GLU A 1 208 ? -34.651 -6.668 102.315 1.00 52.38 208 GLU A C 1
ATOM 1708 O O . GLU A 1 208 ? -34.516 -5.460 102.135 1.00 52.38 208 GLU A O 1
ATOM 1713 N N . THR A 1 209 ? -33.622 -7.517 102.171 1.00 43.94 209 THR A N 1
ATOM 1714 C CA . THR A 1 209 ? -32.219 -7.132 101.889 1.00 43.94 209 THR A CA 1
ATOM 1715 C C . THR A 1 209 ? -31.676 -7.569 100.517 1.00 43.94 209 THR A C 1
ATOM 1717 O O . THR A 1 209 ? -30.503 -7.316 100.239 1.00 43.94 209 THR A O 1
ATOM 1720 N N . SER A 1 210 ? -32.495 -8.176 99.648 1.00 36.00 210 SER A N 1
ATOM 1721 C CA . SER A 1 210 ? -32.165 -8.508 98.242 1.00 36.00 210 SER A CA 1
ATOM 1722 C C . SER A 1 210 ? -33.059 -7.744 97.272 1.00 36.00 210 SER A C 1
ATOM 1724 O O . SER A 1 210 ? -32.560 -7.392 96.181 1.00 36.00 210 SER A O 1
#

Nearest PDB structures (foldseek):
  2rdm-assembly1_A  TM=7.379E-01  e=1.503E-04  Sinorhizobium medicae WSM419
  4cn8-assembly1_A  TM=4.535E-01  e=2.596E-01  Mytilus galloprovincialis

pLDDT: mean 88.09, std 12.57, range [36.0, 97.81]